Protein 6S14 (pdb70)

Sequence (339 aa):
VYNDGYDDDNYDYIVKNGEKWMDRYEIDSLIGKGSFGQVVKAYDRVEQEWVAIKIIKNKKAFLNQAQIEVRLLELMNKHDTEMMKYYIVHLKRHFMFRNHLCLVFEMLSYNLYDLLRRNTNFRGVSLNLTRKFAQQMCTALLFLATPELLSIIHCDLKPENILLCNPKRSAIKIVDFGSSCQLGQRIYQIQSSRFYRSPEVLLGMPYDLAIDMWSLGCILVEMHTGEPLFSGANEVDQMNKIVEVLGIPPAHILDQAPKARKFFEKLPDGTWNLKKYKPPGTRKLHNILGVETGGPGGRRAGESGHTVADYLKFKDLILRMLDYDPKTRIQPYYALQHSFFKK

B-factor: mean 18.44, std 10.83, range [6.76, 97.37]

Nearest PDB structures (foldseek):
  6s1j-assembly1_A  TM=1.001E+00  e=7.845E-65  Homo sapiens
  6s1i-assembly3_C  TM=9.822E-01  e=7.484E-64  Homo sapiens
  6s1i-assembly4_D  TM=9.784E-01  e=1.471E-61  Homo sapiens
  8c3q-assembly2_B  TM=9.664E-01  e=1.483E-60  Homo sapiens
  7z5n-assembly8_H  TM=9.676E-01  e=1.779E-51  Homo sapiens

InterPro domains:
  IPR000719 Protein kinase domain [PF00069] (159-479)
  IPR000719 Protein kinase domain [PS50011] (159-479)
  IPR000719 Protein kinase domain [SM00220] (159-479)
  IPR008271 Serine/threonine-protein kinase, active site [PS00108] (283-295)
  IPR011009 Protein kinase-like domain superfamily [SSF56112] (147-489)
  IPR017441 Protein kinase, ATP binding site [PS00107] (165-188)
  IPR044131 Dual specificity tyrosine-phosphorylation-regulated kinase 1A/1B, catalytic domain [cd14226] (148-484)
  IPR050494 Serine/threonine and dual-specificity kinase [PTHR24058] (61-480)

Solvent-accessible surface area: 16564 Å² total

GO terms:
  GO:0042802 identical protein binding (F, IPI)
  GO:2000781 positive regulation of double-strand break repair (P, IDA)
  GO:0106310 protein serine kinase activity (F, IDA)
  GO:0005856 cytoskeleton (C, IDA)
  GO:0033120 positive regulation of RNA splicing (P, IDA)
  GO:1902996 regulation of neurofibrillary tangle assembly (P, IDA)
  GO:0004674 protein serine/threonine kinase activity (F, IGI)
  GO:0005737 cytoplasm (C, TAS)
  GO:0016607 nuclear speck (C, TAS)
  GO:1902003 regulation of amyloid-beta formation (P, IMP)
  GO:0048156 tau protein binding (F, IPI)
  GO:0004715 non-membrane spanning protein tyrosine kinase activity (F, IDA)
  GO:0018108 peptidyl-tyrosine phosphorylation (P, IDA)
  GO:0005634 nucleus (C, IDA)
  GO:0008353 RNA polymerase II CTD heptapeptide repeat kinase activity (F, IDA)
  GO:0004713 protein tyrosine kinase activity (F, EXP)
  GO:0005634 nucleus (C, EXP)
  GO:0106310 protein serine kinase activity (F, EXP)
  GO:0004672 protein kinase activity (F, TAS)
  GO:0004674 protein serine/threonine kinase activity (F, TAS)

Radius of gyration: 21.75 Å; Cα contacts (8 Å, |Δi|>4): 610; chains: 1; bounding box: 54×43×72 Å

Foldseek 3Di:
DPLVPQDDPLQEGDDDAQDDDPVFKGWHAWDDADNQYTWTWIAGRVVGDIKIKGWGGLDVVSVVLVVVVVVLLVQLCVVCVVPPQFAWHFPDWDADSRTTITITHDFAAFLLVVLVVVVLAADALVLLQLVLLSVLSNLVSCCDVSRQKAQQEDARRQWTHRDPPDSRIHGDDSSPMDHVVRDDDLGYDLLLAAPCSLLSHDDGNLSVLSSSLQRSLCNGRSDGQQDAPDSQSSVQSLQQAANDADLVVLVPGNRSVVFWDADPVSDIDGDDHHHGNNPYPCVCQCLPQCGHVVPNVPPPPRHSVLVVQSSVLSVLSRRNDSVRRDHSVVSNVGPNHDD

Organism: Homo sapiens (NCBI:txid9606)

CATH classification: 1.10.510.10

Secondary structure (DSSP, 8-state):
-BGGGTB-TTS-B---TT-EETTTEEEEEEEEEETTEEEEEEEETTTTEEEEEEEE-SSHHHHHHHHHHHHHHHHHHHT-TT--S-B--EEEEEEETTEEEEEE-----BHHHHHHHTTTS---HHHHHHHHHHHHHHHHHHTSTTT-EE-----GGGEEESSTTS--EEE---TT-EETTS-------GGG--HHHHTT----THHHHHHHHHHHHHHHHSS-SS--SSHHHHHHHHHHHH-SPPHHHHTT-TTHHHHEEE-TTS-EEE---PPTT-S-HHHHTTTTTTSGGGTTTT-TT--HHHHHHHHHHHHHHT-S-TTTSPPHHHHHHSTTS--

Structure (mmCIF, N/CA/C/O backbone):
data_6S14
#
_entry.id   6S14
#
_cell.length_a   101.470
_cell.length_b   70.300
_cell.length_c   68.530
_cell.angle_alpha   90.000
_cell.angle_beta   118.040
_cell.angle_gamma   90.000
#
_symmetry.space_group_name_H-M   'C 1 2 1'
#
loop_
_entity.id
_entity.type
_entity.pdbx_description
1 polymer 'Dual specificity tyrosine-phosphorylation-regulated kinase 1A'
2 non-polymer 'SULFATE ION'
3 non-polymer ~{N}-cyclopropyl-~{N}-methyl-4-pyrazolo[1,5-b]pyridazin-3-yl-pyrimidin-2-amine
4 water water
#
loop_
_atom_site.group_PDB
_atom_site.id
_atom_site.type_symbol
_atom_site.label_atom_id
_atom_site.label_alt_id
_atom_site.label_comp_id
_atom_site.label_asym_id
_atom_site.label_entity_id
_atom_site.label_seq_id
_atom_site.pdbx_PDB_ins_code
_atom_site.Cartn_x
_atom_site.Cartn_y
_atom_site.Cartn_z
_atom_site.occupancy
_atom_site.B_iso_or_equiv
_atom_site.auth_seq_id
_atom_site.auth_comp_id
_atom_site.auth_asym_id
_atom_site.auth_atom_id
_atom_site.pdbx_PDB_model_num
ATOM 1 N N . VAL A 1 11 ? 40.066 -73.173 41.489 1.00 36.42 135 VAL A N 1
ATOM 2 C CA . VAL A 1 11 ? 39.594 -72.178 42.466 1.00 46.56 135 VAL A CA 1
ATOM 3 C C . VAL A 1 11 ? 39.651 -70.743 41.932 1.00 28.52 135 VAL A C 1
ATOM 4 O O . VAL A 1 11 ? 40.696 -70.299 41.447 1.00 26.97 135 VAL A O 1
ATOM 7 N N . TYR A 1 12 ? 38.538 -70.005 42.048 1.00 20.80 136 TYR A N 1
ATOM 8 C CA . TYR A 1 12 ? 38.436 -68.619 41.604 1.00 17.37 136 TYR A CA 1
ATOM 9 C C . TYR A 1 12 ? 38.048 -67.758 42.797 1.00 16.51 136 TYR A C 1
ATOM 10 O O . TYR A 1 12 ? 37.054 -68.042 43.477 1.00 16.65 136 TYR A O 1
ATOM 28 N N . ASN A 1 13 ? 38.806 -66.685 43.038 1.00 16.71 137 ASN A N 1
ATOM 29 C CA . ASN A 1 13 ? 38.500 -65.739 44.127 1.00 17.73 137 ASN A CA 1
ATOM 30 C C . ASN A 1 13 ? 38.279 -66.470 45.448 1.00 15.73 137 ASN A C 1
ATOM 31 O O . ASN A 1 13 ? 37.292 -66.246 46.155 1.00 15.30 137 ASN A O 1
ATOM 42 N N . ASP A 1 14 ? 39.224 -67.356 45.796 1.00 17.83 138 ASP A N 1
ATOM 43 C CA . ASP A 1 14 ? 39.189 -68.071 47.077 1.00 19.25 138 ASP A CA 1
ATOM 44 C C . ASP A 1 14 ? 37.949 -68.953 47.225 1.00 21.31 138 ASP A C 1
ATOM 45 O O . ASP A 1 14 ? 37.534 -69.267 48.347 1.00 24.69 138 ASP A O 1
ATOM 54 N N . GLY A 1 15 ? 37.379 -69.405 46.106 1.00 18.84 139 GLY A N 1
ATOM 55 C CA . GLY A 1 15 ? 36.188 -70.220 46.111 1.00 21.28 139 GLY A CA 1
ATOM 56 C C . GLY A 1 15 ? 34.879 -69.453 45.980 1.00 16.51 139 GLY A C 1
ATOM 57 O O . GLY A 1 15 ? 33.825 -70.094 45.871 1.00 19.41 139 GLY A O 1
ATOM 61 N N . TYR A 1 16 ? 34.900 -68.103 45.991 1.00 14.56 140 TYR A N 1
ATOM 62 C CA . TYR A 1 16 ? 33.680 -67.308 45.915 1.00 13.90 140 TYR A CA 1
ATOM 63 C C . TYR A 1 16 ? 33.158 -67.107 44.497 1.00 12.83 140 TYR A C 1
ATOM 64 O O . TYR A 1 16 ? 31.980 -66.743 44.356 1.00 14.03 140 TYR A O 1
ATOM 82 N N . ASP A 1 17 ? 33.981 -67.281 43.467 1.00 12.90 141 ASP A N 1
ATOM 83 C CA . ASP A 1 17 ? 33.608 -66.985 42.080 1.00 13.68 141 ASP A CA 1
ATOM 84 C C . ASP A 1 17 ? 33.578 -68.258 41.230 1.00 14.07 141 ASP A C 1
ATOM 85 O O . ASP A 1 17 ? 34.224 -69.264 41.543 1.00 15.35 141 ASP A O 1
ATOM 94 N N . ASP A 1 18 ? 32.826 -68.204 40.123 1.00 14.94 142 ASP A N 1
ATOM 95 C CA . ASP A 1 18 ? 32.872 -69.222 39.079 1.00 15.73 142 ASP A CA 1
ATOM 96 C C . ASP A 1 18 ? 33.840 -68.809 37.954 1.00 16.41 142 ASP A C 1
ATOM 97 O O . ASP A 1 18 ? 34.498 -67.767 38.015 1.00 19.71 142 ASP A O 1
ATOM 106 N N . ASP A 1 19 ? 33.930 -69.644 36.901 1.00 17.28 143 ASP A N 1
ATOM 107 C CA . ASP A 1 19 ? 34.854 -69.383 35.796 1.00 18.08 143 ASP A CA 1
ATOM 108 C C . ASP A 1 19 ? 34.374 -68.294 34.837 1.00 17.68 143 ASP A C 1
ATOM 109 O O . ASP A 1 19 ? 35.089 -68.005 33.871 1.00 19.87 143 ASP A O 1
ATOM 118 N N . ASN A 1 20 ? 33.203 -67.693 35.085 1.00 15.50 144 ASN A N 1
ATOM 119 C CA . ASN A 1 20 ? 32.648 -66.594 34.293 1.00 14.68 144 ASN A CA 1
ATOM 120 C C . ASN A 1 20 ? 32.834 -65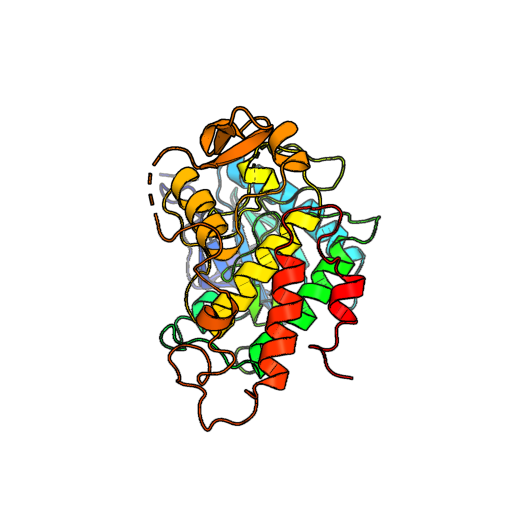.224 34.969 1.00 12.24 144 ASN A C 1
ATOM 121 O O . ASN A 1 20 ? 32.247 -64.243 34.515 1.00 13.59 144 ASN A O 1
ATOM 132 N N . TYR A 1 21 ? 33.621 -65.165 36.058 1.00 12.68 145 TYR A N 1
ATOM 133 C CA . TYR A 1 21 ? 33.871 -63.941 36.862 1.00 12.86 145 TYR A CA 1
ATOM 134 C C . TYR A 1 21 ? 32.688 -63.571 37.764 1.00 10.57 145 TYR A C 1
ATOM 135 O O . TYR A 1 21 ? 32.718 -62.500 38.394 1.00 11.06 145 TYR A O 1
ATOM 153 N N . ASP A 1 22 ? 31.643 -64.406 37.851 1.00 11.92 146 ASP A N 1
ATOM 154 C CA . ASP A 1 22 ? 30.458 -64.134 38.668 1.00 11.28 146 ASP A CA 1
ATOM 155 C C . ASP A 1 22 ? 30.614 -64.647 40.106 1.00 10.62 146 ASP A C 1
ATOM 156 O O . ASP A 1 22 ? 31.257 -65.673 40.353 1.00 12.79 146 ASP A O 1
ATOM 165 N N . TYR A 1 23 ? 29.993 -63.939 41.053 1.00 10.31 147 TYR A N 1
ATOM 166 C CA . TYR A 1 23 ? 29.888 -64.417 42.443 1.00 11.16 147 TYR A CA 1
ATOM 167 C C . TYR A 1 23 ? 28.936 -65.618 42.507 1.00 10.95 147 TYR A C 1
ATOM 168 O O . TYR A 1 23 ? 27.836 -65.549 41.959 1.00 13.19 147 TYR A O 1
ATOM 186 N N . ILE A 1 24 ? 29.315 -66.714 43.164 1.00 12.09 148 ILE A N 1
ATOM 187 C CA . ILE A 1 24 ? 28.416 -67.869 43.288 1.00 12.30 148 ILE A CA 1
ATOM 188 C C . ILE A 1 24 ? 27.362 -67.568 44.361 1.00 11.62 148 ILE A C 1
ATOM 189 O O . ILE A 1 24 ? 27.658 -67.527 45.559 1.00 13.42 148 ILE A O 1
ATOM 205 N N . VAL A 1 25 ? 26.104 -67.371 43.927 1.00 11.94 149 VAL A N 1
ATOM 206 C CA . VAL A 1 25 ? 25.031 -67.029 44.865 1.00 11.70 149 VAL A CA 1
ATOM 207 C C . VAL A 1 25 ? 24.783 -68.164 45.843 1.00 11.16 149 VAL A C 1
ATOM 208 O O . VAL A 1 25 ? 24.679 -69.330 45.455 1.00 12.92 149 VAL A O 1
ATOM 221 N N . LYS A 1 26 ? 24.611 -67.805 47.110 1.00 11.80 150 LYS A N 1
ATOM 222 C CA . LYS A 1 26 ? 24.234 -68.733 48.175 1.00 11.76 150 LYS A CA 1
ATOM 223 C C . LYS A 1 26 ? 22.952 -68.225 48.831 1.00 11.55 150 LYS A C 1
ATOM 224 O O . LYS A 1 26 ? 22.909 -67.100 49.365 1.00 12.20 150 LYS A O 1
ATOM 232 N N . ASN A 1 27 ? 21.889 -69.032 48.761 1.00 12.15 151 ASN A N 1
ATOM 233 C CA . ASN A 1 27 ? 20.613 -68.638 49.349 1.00 12.75 151 ASN A CA 1
ATOM 234 C C . ASN A 1 27 ? 20.749 -68.502 50.858 1.00 12.79 151 ASN A C 1
ATOM 235 O O . ASN A 1 27 ? 21.275 -69.392 51.534 1.00 14.60 151 ASN A O 1
ATOM 246 N N . GLY A 1 28 ? 20.256 -67.385 51.400 1.00 13.49 152 GLY A N 1
ATOM 247 C CA . GLY A 1 28 ? 20.266 -67.105 52.816 1.00 14.13 152 GLY A CA 1
ATOM 248 C C . GLY A 1 28 ? 21.558 -66.543 53.390 1.00 13.27 152 GLY A C 1
ATOM 249 O O . GLY A 1 28 ? 21.633 -66.333 54.603 1.00 15.48 152 GLY A O 1
ATOM 253 N N . GLU A 1 29 ? 22.563 -66.267 52.564 1.00 12.51 153 GLU A N 1
ATOM 254 C CA . GLU A 1 29 ? 23.823 -65.726 53.057 1.00 12.67 153 GLU A CA 1
ATOM 255 C C . GLU A 1 29 ? 23.647 -64.314 53.635 1.00 11.25 153 GLU A C 1
ATOM 256 O O . GLU A 1 29 ? 22.910 -63.478 53.087 1.00 12.08 153 GLU A O 1
ATOM 268 N N . LYS A 1 30 ? 24.378 -64.021 54.720 1.00 11.87 154 LYS A N 1
ATOM 269 C CA . LYS A 1 30 ? 24.374 -62.696 55.331 1.00 12.29 154 LYS A CA 1
ATOM 270 C C . LYS A 1 30 ? 25.630 -61.922 54.939 1.00 12.53 154 LYS A C 1
ATOM 271 O O . LYS A 1 30 ? 26.747 -62.464 55.044 1.00 14.96 154 LYS A O 1
ATOM 281 N N . TRP A 1 31 ? 25.464 -60.661 54.551 1.00 12.06 155 TRP A N 1
ATOM 282 C CA . TRP A 1 31 ? 26.567 -59.777 54.182 1.00 13.30 155 TRP A CA 1
ATOM 283 C C . TRP A 1 31 ? 26.610 -58.563 55.108 1.00 12.18 155 TRP A C 1
ATOM 284 O O . TRP A 1 31 ? 25.595 -57.856 55.254 1.00 13.67 155 TRP A O 1
ATOM 305 N N . MET A 1 32 ? 27.800 -58.260 55.653 1.00 13.68 156 MET A N 1
ATOM 306 C CA . MET A 1 32 ? 28.077 -56.942 56.247 1.00 14.17 156 MET A CA 1
ATOM 307 C C . MET A 1 32 ? 27.150 -56.617 57.411 1.00 13.76 156 MET A C 1
ATOM 308 O O . MET A 1 32 ? 26.850 -55.432 57.671 1.00 15.86 156 MET A O 1
ATOM 322 N N . ASP A 1 33 ? 26.677 -57.630 58.125 1.00 13.74 157 ASP A N 1
ATOM 323 C CA . ASP A 1 33 ? 25.757 -57.434 59.226 1.00 14.91 157 ASP A CA 1
ATOM 324 C C . ASP A 1 33 ? 24.537 -56.605 58.812 1.00 13.09 157 ASP A C 1
ATOM 325 O O . ASP A 1 33 ? 23.998 -55.832 59.611 1.00 14.24 157 ASP A O 1
ATOM 334 N N . ARG A 1 34 ? 24.066 -56.790 57.559 1.00 13.49 158 ARG A N 1
ATOM 335 C CA . ARG A 1 34 ? 23.028 -55.924 56.991 1.00 12.51 158 ARG A CA 1
ATOM 336 C C . ARG A 1 34 ? 22.083 -56.616 55.994 1.00 12.04 158 ARG A C 1
ATOM 337 O O . ARG A 1 34 ? 20.862 -56.474 56.115 1.00 13.42 158 ARG A O 1
ATOM 358 N N . TYR A 1 35 ? 22.612 -57.289 54.980 1.00 10.99 159 TYR A N 1
ATOM 359 C CA . TYR A 1 35 ? 21.781 -57.829 53.905 1.00 10.48 159 TYR A CA 1
ATOM 360 C C . TYR A 1 35 ? 21.679 -59.350 54.032 1.00 11.88 159 TYR A C 1
ATOM 361 O O . TYR A 1 35 ? 22.697 -60.034 54.236 1.00 14.89 159 TYR A O 1
ATOM 379 N N . GLU A 1 36 ? 20.462 -59.898 53.883 1.00 10.30 160 GLU A N 1
ATOM 380 C CA . GLU A 1 36 ? 20.238 -61.346 53.766 1.00 11.21 160 GLU A CA 1
ATOM 381 C C . GLU A 1 36 ? 19.868 -61.634 52.313 1.00 10.05 160 GLU A C 1
ATOM 382 O O . GLU A 1 36 ? 18.819 -61.176 51.811 1.00 10.54 160 GLU A O 1
ATOM 394 N N . ILE A 1 37 ? 20.736 -62.348 51.597 1.00 10.16 161 ILE A N 1
ATOM 395 C CA . ILE A 1 37 ? 20.503 -62.666 50.185 1.00 9.81 161 ILE A CA 1
ATOM 396 C C . ILE A 1 37 ? 19.402 -63.724 50.084 1.00 9.96 161 ILE A C 1
ATOM 397 O O . ILE A 1 37 ? 19.489 -64.775 50.727 1.00 11.53 161 ILE A O 1
ATOM 413 N N . ASP A 1 38 ? 18.374 -63.460 49.264 1.00 9.58 162 ASP A N 1
ATOM 414 C CA . ASP A 1 38 ? 17.272 -64.389 49.075 1.00 10.10 162 ASP A CA 1
ATOM 415 C C . ASP A 1 38 ? 17.468 -65.282 47.854 1.00 9.97 162 ASP A C 1
ATOM 416 O O . ASP A 1 38 ? 17.600 -66.507 48.005 1.00 12.13 162 ASP A O 1
ATOM 425 N N . SER A 1 39 ? 17.522 -64.691 46.665 1.00 10.11 163 SER A N 1
ATOM 426 C CA . SER A 1 39 ? 17.518 -65.462 45.414 1.00 9.69 163 SER A CA 1
ATOM 427 C C . SER A 1 39 ? 17.977 -64.598 44.245 1.00 9.00 163 SER A C 1
ATOM 428 O O . SER A 1 39 ? 17.896 -63.356 44.297 1.00 10.67 163 SER A O 1
ATOM 436 N N . LEU A 1 40 ? 18.447 -65.242 43.172 1.00 9.50 164 LEU A N 1
ATOM 437 C CA . LEU A 1 40 ? 18.744 -64.576 41.899 1.00 9.24 164 LEU A CA 1
ATOM 438 C C . LEU A 1 40 ? 17.433 -64.224 41.176 1.00 8.68 164 LEU A C 1
ATOM 439 O O . LEU A 1 40 ? 16.546 -65.076 41.089 1.00 10.21 164 LEU A O 1
ATOM 455 N N . ILE A 1 41 ? 17.308 -62.973 40.696 1.00 9.07 165 ILE A N 1
ATOM 456 C CA . ILE A 1 41 ? 16.123 -62.497 39.982 1.00 9.28 165 ILE A CA 1
ATOM 457 C C . ILE A 1 41 ? 16.413 -61.989 38.563 1.00 9.21 165 ILE A C 1
ATOM 458 O O . ILE A 1 41 ? 15.458 -61.723 37.819 1.00 9.81 165 ILE A O 1
ATOM 474 N N . GLY A 1 42 ? 17.680 -61.898 38.140 1.00 9.75 166 GLY A N 1
ATOM 475 C CA . GLY A 1 42 ? 18.027 -61.507 36.775 1.00 10.73 166 GLY A CA 1
ATOM 476 C C . GLY A 1 42 ? 19.526 -61.623 36.587 1.00 9.62 166 GLY A C 1
ATOM 477 O O . GLY A 1 42 ? 20.292 -61.729 37.553 1.00 9.61 166 GLY A O 1
ATOM 481 N N . LYS A 1 43 ? 19.959 -61.570 35.334 1.00 10.98 167 LYS A N 1
ATOM 482 C CA . LYS A 1 43 ? 21.384 -61.661 35.035 1.00 11.37 167 LYS A CA 1
ATOM 483 C C . LYS A 1 43 ? 21.633 -61.099 33.643 1.00 10.68 167 LYS A C 1
ATOM 484 O O . LYS A 1 43 ? 20.705 -60.911 32.852 1.00 12.32 167 LYS A O 1
ATOM 503 N N . GLY A 1 44 ? 22.903 -60.846 33.347 1.00 10.30 168 GLY A N 1
ATOM 504 C CA . GLY A 1 44 ? 23.304 -60.318 32.054 1.00 11.90 168 GLY A CA 1
ATOM 505 C C . GLY A 1 44 ? 24.818 -60.256 31.931 1.00 10.62 168 GLY A C 1
ATOM 506 O O . GLY A 1 44 ? 25.559 -60.825 32.735 1.00 11.06 168 GLY A O 1
ATOM 510 N N . SER A 1 45 ? 25.274 -59.543 30.891 1.00 11.83 169 SER A N 1
ATOM 511 C CA . SER A 1 45 ? 26.712 -59.438 30.593 1.00 13.03 169 SER A CA 1
ATOM 512 C C . SER A 1 45 ? 27.511 -58.876 31.770 1.00 11.63 169 SER A C 1
ATOM 513 O O . SER A 1 45 ? 28.696 -59.239 31.979 1.00 12.28 169 SER A O 1
ATOM 521 N N . PHE A 1 46 ? 26.907 -57.977 32.513 1.00 10.50 170 PHE A N 1
ATOM 522 C CA . PHE A 1 46 ? 27.557 -57.259 33.611 1.00 10.64 170 PHE A CA 1
ATOM 523 C C . PHE A 1 46 ? 27.812 -58.133 34.847 1.00 8.69 170 PHE A C 1
ATOM 524 O O . PHE A 1 46 ? 28.600 -57.725 35.701 1.00 9.46 170 PHE A O 1
ATOM 541 N N . GLY A 1 47 ? 27.065 -59.240 35.006 1.00 8.94 171 GLY A N 1
ATOM 542 C CA . GLY A 1 47 ? 26.980 -59.944 36.285 1.00 9.07 171 GLY A CA 1
ATOM 543 C C . GLY A 1 47 ? 25.576 -60.452 36.598 1.00 8.54 171 GLY A C 1
ATOM 544 O O . GLY A 1 47 ? 24.911 -61.054 35.735 1.00 9.62 171 GLY A O 1
ATOM 548 N N . GLN A 1 48 ? 25.109 -60.238 37.827 1.00 8.39 172 GLN A N 1
ATOM 549 C CA . GLN A 1 48 ? 23.881 -60.837 38.362 1.00 8.32 172 GLN A CA 1
ATOM 550 C C . GLN A 1 48 ? 23.093 -59.787 39.146 1.00 7.93 172 GLN A C 1
ATOM 551 O O . GLN A 1 48 ? 23.679 -58.806 39.621 1.00 8.90 172 GLN A O 1
ATOM 565 N N . VAL A 1 49 ? 21.776 -59.991 39.311 1.00 7.91 173 VAL A N 1
ATOM 566 C CA . VAL A 1 49 ? 20.954 -59.185 40.216 1.00 8.05 173 VAL A CA 1
ATOM 567 C C . VAL A 1 49 ? 20.230 -60.125 41.186 1.00 7.98 173 VAL A C 1
ATOM 568 O O . VAL A 1 49 ? 19.517 -61.035 40.749 1.00 8.88 173 VAL A O 1
ATOM 581 N N . VAL A 1 50 ? 20.422 -59.916 42.504 1.00 8.20 174 VAL A N 1
ATOM 582 C CA . VAL A 1 50 ? 19.750 -60.698 43.547 1.00 8.21 174 VAL A CA 1
ATOM 583 C C . VAL A 1 50 ? 18.706 -59.861 44.285 1.00 8.11 174 VAL A C 1
ATOM 584 O O . VAL A 1 50 ? 18.873 -58.632 44.472 1.00 9.95 174 VAL A O 1
ATOM 597 N N . LYS A 1 51 ? 17.632 -60.526 44.730 1.00 8.88 175 LYS A N 1
ATOM 598 C CA . LYS A 1 51 ? 16.713 -59.994 45.739 1.00 8.58 175 LYS A CA 1
ATOM 599 C C . LYS A 1 51 ? 17.342 -60.222 47.105 1.00 8.92 175 LYS A C 1
ATOM 600 O O . LYS A 1 51 ? 17.771 -61.349 47.414 1.00 9.76 175 LYS A O 1
ATOM 619 N N . ALA A 1 52 ? 17.413 -59.178 47.936 1.00 9.31 176 ALA A N 1
ATOM 620 C CA . ALA A 1 52 ? 18.010 -59.244 49.265 1.00 9.32 176 ALA A CA 1
ATOM 621 C C . ALA A 1 52 ? 17.172 -58.419 50.235 1.00 9.12 176 ALA A C 1
ATOM 622 O O . ALA A 1 52 ? 16.573 -57.402 49.844 1.00 10.65 176 ALA A O 1
ATOM 629 N N . TYR A 1 53 ? 17.140 -58.818 51.498 1.00 9.26 177 TYR A N 1
ATOM 630 C CA . TYR A 1 53 ? 16.484 -58.009 52.529 1.00 10.73 177 TYR A CA 1
ATOM 631 C C . TYR A 1 53 ? 17.514 -57.092 53.200 1.00 9.74 177 TYR A C 1
ATOM 632 O O . TYR A 1 53 ? 18.524 -57.569 53.742 1.00 11.28 177 TYR A O 1
ATOM 650 N N . ASP A 1 54 ? 17.268 -55.776 53.153 1.00 10.44 178 ASP A N 1
ATOM 651 C CA . ASP A 1 54 ? 18.080 -54.788 53.866 1.00 9.96 178 ASP A CA 1
ATOM 652 C C . ASP A 1 54 ? 17.509 -54.671 55.273 1.00 11.06 178 ASP A C 1
ATOM 653 O O . ASP A 1 54 ? 16.461 -54.036 55.484 1.00 11.99 178 ASP A O 1
ATOM 662 N N . ARG A 1 55 ? 18.222 -55.248 56.250 1.00 10.90 179 ARG A N 1
ATOM 663 C CA . ARG A 1 55 ? 17.745 -55.295 57.635 1.00 12.33 179 ARG A CA 1
ATOM 664 C C . ARG A 1 55 ? 17.802 -53.930 58.341 1.00 12.69 179 ARG A C 1
ATOM 665 O O . ARG A 1 55 ? 17.078 -53.719 59.319 1.00 13.89 179 ARG A O 1
ATOM 686 N N . VAL A 1 56 ? 18.651 -53.015 57.858 1.00 12.29 180 VAL A N 1
ATOM 687 C CA . VAL A 1 56 ? 18.771 -51.682 58.446 1.00 12.93 180 VAL A CA 1
ATOM 688 C C . VAL A 1 56 ? 17.576 -50.813 58.043 1.00 12.67 180 VAL A C 1
ATOM 689 O O . VAL A 1 56 ? 16.943 -50.166 58.889 1.00 14.61 180 VAL A O 1
ATOM 702 N N . GLU A 1 57 ? 17.229 -50.798 56.753 1.00 13.88 181 GLU A N 1
ATOM 703 C CA . GLU A 1 57 ? 16.100 -50.001 56.261 1.00 13.38 181 GLU A CA 1
ATOM 704 C C . GLU A 1 57 ? 14.783 -50.773 56.264 1.00 14.24 181 GLU A C 1
ATOM 705 O O . GLU A 1 57 ? 13.734 -50.186 55.958 1.00 15.82 181 GLU A O 1
ATOM 717 N N . GLN A 1 58 ? 14.804 -52.061 56.620 1.00 13.68 182 GLN A N 1
ATOM 718 C CA . GLN A 1 58 ? 13.603 -52.891 56.709 1.00 14.06 182 GLN A CA 1
ATOM 719 C C . GLN A 1 58 ? 12.816 -52.900 55.387 1.00 13.91 182 GLN A C 1
ATOM 720 O O . GLN A 1 58 ? 11.615 -52.587 55.336 1.00 15.51 182 GLN A O 1
ATOM 734 N N . GLU A 1 59 ? 13.507 -53.288 54.309 1.00 12.77 183 GLU A N 1
ATOM 735 C CA . GLU A 1 59 ? 12.866 -53.350 52.991 1.00 13.48 183 GLU A CA 1
ATOM 736 C C . GLU A 1 59 ? 13.635 -54.290 52.056 1.00 11.77 183 GLU A C 1
ATOM 737 O O . GLU A 1 59 ? 14.844 -54.499 52.215 1.00 11.93 183 GLU A O 1
ATOM 749 N N . TRP A 1 60 ? 12.914 -54.859 51.082 1.00 12.21 184 TRP A N 1
ATOM 750 C CA . TRP A 1 60 ? 13.550 -55.592 49.991 1.00 11.25 184 TRP A CA 1
ATOM 751 C C . TRP A 1 60 ? 14.281 -54.635 49.049 1.00 10.97 184 TRP A C 1
ATOM 752 O O . TRP A 1 60 ? 13.772 -53.542 48.762 1.00 12.36 184 TRP A O 1
ATOM 773 N N . VAL A 1 61 ? 15.448 -55.062 48.548 1.00 9.96 185 VAL A N 1
ATOM 774 C CA . VAL A 1 61 ? 16.253 -54.339 47.570 1.00 9.47 185 VAL A CA 1
ATOM 775 C C . VAL A 1 61 ? 16.726 -55.299 46.475 1.00 8.64 185 VAL A C 1
ATOM 776 O O . VAL A 1 61 ? 16.744 -56.533 46.673 1.00 10.55 185 VAL A O 1
ATOM 789 N N . ALA A 1 62 ? 17.146 -54.750 45.343 1.00 8.63 186 ALA A N 1
ATOM 790 C CA . ALA A 1 62 ? 17.816 -55.492 44.272 1.00 8.67 186 ALA A CA 1
ATOM 791 C C . ALA A 1 62 ? 19.297 -55.118 44.300 1.00 8.67 186 ALA A C 1
ATOM 792 O O . ALA A 1 62 ? 19.637 -53.920 44.180 1.00 12.01 186 ALA A O 1
ATOM 799 N N . ILE A 1 63 ? 20.184 -56.093 44.429 1.00 7.97 187 ILE A N 1
ATOM 800 C CA . ILE A 1 63 ? 21.631 -55.835 44.425 1.00 7.87 187 ILE A CA 1
ATOM 801 C C . ILE A 1 63 ? 22.220 -56.351 43.106 1.00 7.91 187 ILE A C 1
ATOM 802 O O . ILE A 1 63 ? 22.170 -57.567 42.820 1.00 8.08 187 ILE A O 1
ATOM 818 N N . LYS A 1 64 ? 22.760 -55.421 42.300 1.00 8.12 188 LYS A N 1
ATOM 819 C CA . LYS A 1 64 ? 23.464 -55.714 41.051 1.00 8.40 188 LYS A CA 1
ATOM 820 C C . LYS A 1 64 ? 24.937 -56.002 41.389 1.00 7.73 188 LYS A C 1
ATOM 821 O O . LYS A 1 64 ? 25.684 -55.084 41.791 1.00 8.80 188 LYS A O 1
ATOM 840 N N . ILE A 1 65 ? 25.329 -57.285 41.285 1.00 7.64 189 ILE A N 1
ATOM 841 C CA . ILE A 1 65 ? 26.676 -57.801 41.635 1.00 8.23 189 ILE A CA 1
ATOM 842 C C . ILE A 1 65 ? 27.499 -57.838 40.348 1.00 7.95 189 ILE A C 1
ATOM 843 O O . ILE A 1 65 ? 27.314 -58.723 39.479 1.00 8.66 189 ILE A O 1
ATOM 859 N N . ILE A 1 66 ? 28.405 -56.861 40.181 1.00 7.88 190 ILE A N 1
ATOM 860 C CA . ILE A 1 66 ? 29.213 -56.753 38.962 1.00 7.81 190 ILE A CA 1
ATOM 861 C C . ILE A 1 66 ? 30.265 -57.858 38.971 1.00 8.41 190 ILE A C 1
ATOM 862 O O . ILE A 1 66 ? 30.847 -58.187 40.020 1.00 9.49 190 ILE A O 1
ATOM 878 N N . LYS A 1 67 ? 30.581 -58.398 37.787 1.00 8.36 191 LYS A N 1
ATOM 879 C CA . LYS A 1 67 ? 31.691 -59.329 37.632 1.00 9.20 191 LYS A CA 1
ATOM 880 C C . LYS A 1 67 ? 33.004 -58.805 38.213 1.00 9.60 191 LYS A C 1
ATOM 881 O O . LYS A 1 67 ? 33.331 -57.602 38.143 1.00 9.73 191 LYS A O 1
ATOM 900 N N . ASN A 1 68 ? 33.802 -59.740 38.753 1.00 9.98 192 ASN A N 1
ATOM 901 C CA . ASN A 1 68 ? 35.138 -59.464 39.301 1.00 9.99 192 ASN A CA 1
ATOM 902 C C . ASN A 1 68 ? 36.153 -59.528 38.161 1.00 10.26 192 ASN A C 1
ATOM 903 O O . ASN A 1 68 ? 36.837 -60.525 37.934 1.00 12.00 192 ASN A O 1
ATOM 914 N N . LYS A 1 69 ? 36.195 -58.452 37.370 1.00 10.65 193 LYS A N 1
ATOM 915 C CA . LYS A 1 69 ? 37.039 -58.350 36.187 1.00 11.41 193 LYS A CA 1
ATOM 916 C C . LYS A 1 69 ? 37.115 -56.860 35.825 1.00 10.39 193 LYS A C 1
ATOM 917 O O . LYS A 1 69 ? 36.070 -56.183 35.780 1.00 9.97 193 LYS A O 1
ATOM 936 N N . LYS A 1 70 ? 38.316 -56.337 35.579 1.00 10.60 194 LYS A N 1
ATOM 937 C CA . LYS A 1 70 ? 38.505 -54.876 35.527 1.00 12.27 194 LYS A CA 1
ATOM 938 C C . LYS A 1 70 ? 37.632 -54.164 34.487 1.00 10.95 194 LYS A C 1
ATOM 939 O O . LYS A 1 70 ? 37.084 -53.083 34.764 1.00 11.02 194 LYS A O 1
ATOM 958 N N . ALA A 1 71 ? 37.468 -54.725 33.276 1.00 10.98 195 ALA A N 1
ATOM 959 C CA . ALA A 1 71 ? 36.623 -54.045 32.279 1.00 10.70 195 ALA A CA 1
ATOM 960 C C . ALA A 1 71 ? 35.173 -53.887 32.753 1.00 10.61 195 ALA A C 1
ATOM 961 O O . ALA A 1 71 ? 34.506 -52.862 32.473 1.00 10.49 195 ALA A O 1
ATOM 968 N N . PHE A 1 72 ? 34.637 -54.903 33.427 1.00 9.52 196 PHE A N 1
ATOM 969 C CA . PHE A 1 72 ? 33.266 -54.831 33.953 1.0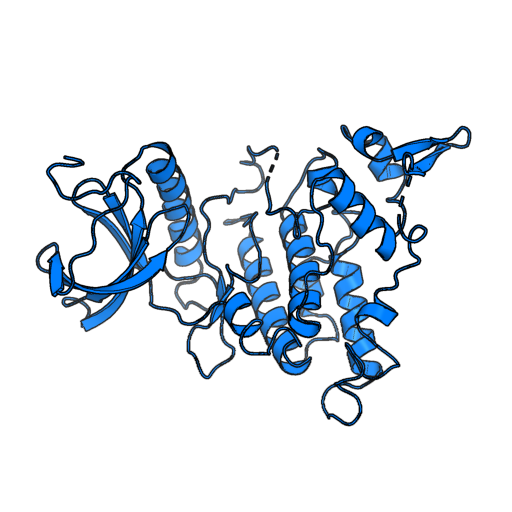0 9.00 196 PHE A CA 1
ATOM 970 C C . PHE A 1 72 ? 33.178 -53.885 35.167 1.00 8.13 196 PHE A C 1
ATOM 971 O O . PHE A 1 72 ? 32.215 -53.099 35.280 1.00 8.61 196 PHE A O 1
ATOM 988 N N . LEU A 1 73 ? 34.164 -53.940 36.059 1.00 8.80 197 LEU A N 1
ATOM 989 C CA . LEU A 1 73 ? 34.261 -52.994 37.181 1.00 8.88 197 LEU A CA 1
ATOM 990 C C . LEU A 1 73 ? 34.238 -51.548 36.672 1.00 8.42 197 LEU A C 1
ATOM 991 O O . LEU A 1 73 ? 33.442 -50.710 37.154 1.00 9.20 197 LEU A O 1
ATOM 1007 N N . ASN A 1 74 ? 35.070 -51.228 35.675 1.00 9.59 198 ASN A N 1
ATOM 1008 C CA . ASN A 1 74 ? 35.185 -49.826 35.247 1.00 9.54 198 ASN A CA 1
ATOM 1009 C C . ASN A 1 74 ? 33.924 -49.346 34.510 1.00 9.65 198 ASN A C 1
ATOM 1010 O O . ASN A 1 74 ? 33.494 -48.175 34.668 1.00 9.78 198 ASN A O 1
ATOM 1021 N N . GLN A 1 75 ? 33.285 -50.220 33.740 1.00 8.96 199 GLN A N 1
ATOM 1022 C CA . GLN A 1 75 ? 31.976 -49.906 33.157 1.00 9.97 199 GLN A CA 1
ATOM 1023 C C . GLN A 1 75 ? 30.971 -49.507 34.253 1.00 8.38 199 GLN A C 1
ATOM 1024 O O . GLN A 1 75 ? 30.202 -48.526 34.127 1.00 8.91 199 GLN A O 1
ATOM 1038 N N . ALA A 1 76 ? 30.917 -50.295 35.330 1.00 8.42 200 ALA A N 1
ATOM 1039 C CA . ALA A 1 76 ? 30.003 -50.017 36.427 1.00 7.90 200 ALA A CA 1
ATOM 1040 C C . ALA A 1 76 ? 30.381 -48.760 37.215 1.00 8.52 200 ALA A C 1
ATOM 1041 O O . ALA A 1 76 ? 29.489 -48.094 37.761 1.00 8.44 200 ALA A O 1
ATOM 1048 N N . GLN A 1 77 ? 31.669 -48.403 37.300 1.00 8.92 201 GLN A N 1
ATOM 1049 C CA . GLN A 1 77 ? 32.039 -47.140 37.955 1.00 9.27 201 GLN A CA 1
ATOM 1050 C C . GLN A 1 77 ? 31.511 -45.925 37.180 1.00 9.78 201 GLN A C 1
ATOM 1051 O O . GLN A 1 77 ? 31.049 -44.929 37.785 1.00 9.59 201 GLN A O 1
ATOM 1065 N N . ILE A 1 78 ? 31.559 -45.984 35.844 1.00 9.63 202 ILE A N 1
ATOM 1066 C CA . ILE A 1 78 ? 30.918 -44.953 35.026 1.00 10.34 202 ILE A CA 1
ATOM 1067 C C . ILE A 1 78 ? 29.425 -44.879 35.331 1.00 9.47 202 ILE A C 1
ATOM 1068 O O . ILE A 1 78 ? 28.851 -43.779 35.497 1.00 10.01 202 ILE A O 1
ATOM 1084 N N . GLU A 1 79 ? 28.771 -46.045 35.363 1.00 8.96 203 GLU A N 1
ATOM 1085 C CA . GLU A 1 79 ? 27.345 -46.125 35.663 1.00 9.29 203 GLU A CA 1
ATOM 1086 C C . GLU A 1 79 ? 26.999 -45.490 37.010 1.00 8.18 203 GLU A C 1
ATOM 1087 O O . GLU A 1 79 ? 26.031 -44.708 37.109 1.00 9.15 203 GLU A O 1
ATOM 1099 N N . VAL A 1 80 ? 27.792 -45.796 38.045 1.00 8.40 204 VAL A N 1
ATOM 1100 C CA . VAL A 1 80 ? 27.565 -45.225 39.382 1.00 8.45 204 VAL A CA 1
ATOM 1101 C C . VAL A 1 80 ? 27.587 -43.699 39.317 1.00 8.69 204 VAL A C 1
ATOM 1102 O O . VAL A 1 80 ? 26.721 -43.013 39.899 1.00 9.10 204 VAL A O 1
ATOM 1115 N N . ARG A 1 81 ? 28.604 -43.120 38.674 1.00 8.64 205 ARG A N 1
ATOM 1116 C CA . ARG A 1 81 ? 28.693 -41.668 38.622 1.00 9.40 205 ARG A CA 1
ATOM 1117 C C . ARG A 1 81 ? 27.470 -41.051 37.937 1.00 8.83 205 ARG A C 1
ATOM 1118 O O . ARG A 1 81 ? 26.943 -40.026 38.396 1.00 9.36 205 ARG A O 1
ATOM 1139 N N . LEU A 1 82 ? 27.024 -41.624 36.817 1.00 8.58 206 LEU A N 1
ATOM 1140 C CA . LEU A 1 82 ? 25.846 -41.100 36.110 1.00 8.75 206 LEU A CA 1
ATOM 1141 C C . LEU A 1 82 ? 24.571 -41.233 36.957 1.00 8.60 206 LEU A C 1
ATOM 1142 O O . LEU A 1 82 ? 23.744 -40.298 37.004 1.00 9.03 206 LEU A O 1
ATOM 1158 N N . LEU A 1 83 ? 24.364 -42.398 37.595 1.00 8.30 207 LEU A N 1
ATOM 1159 C CA . LEU A 1 83 ? 23.197 -42.585 38.466 1.00 8.88 207 LEU A CA 1
ATOM 1160 C C . LEU A 1 83 ? 23.192 -41.593 39.625 1.00 9.14 207 LEU A C 1
ATOM 1161 O O . LEU A 1 83 ? 22.133 -41.038 39.973 1.00 10.43 207 LEU A O 1
ATOM 1177 N N . GLU A 1 84 ? 24.345 -41.370 40.262 1.00 8.84 208 GLU A N 1
ATOM 1178 C CA . GLU A 1 84 ? 24.397 -40.409 41.347 1.00 10.01 208 GLU A CA 1
ATOM 1179 C C . GLU A 1 84 ? 24.013 -39.020 40.858 1.00 10.80 208 GLU A C 1
ATOM 1180 O O . GLU A 1 84 ? 23.268 -38.297 41.549 1.00 13.03 208 GLU A O 1
ATOM 1192 N N . LEU A 1 85 ? 24.537 -38.604 39.691 1.00 10.78 209 LEU A N 1
ATOM 1193 C CA . LEU A 1 85 ? 24.189 -37.304 39.118 1.00 10.56 209 LEU A CA 1
ATOM 1194 C C . LEU A 1 85 ? 22.672 -37.197 38.819 1.00 10.67 209 LEU A C 1
ATOM 1195 O O . LEU A 1 85 ? 22.021 -36.188 39.180 1.00 12.59 209 LEU A O 1
ATOM 1211 N N . MET A 1 86 ? 22.089 -38.211 38.166 1.00 11.06 210 MET A N 1
ATOM 1212 C CA . MET A 1 86 ? 20.650 -38.193 37.818 1.00 12.46 210 MET A CA 1
ATOM 1213 C C . MET A 1 86 ? 19.761 -38.192 39.066 1.00 10.93 210 MET A C 1
ATOM 1214 O O . MET A 1 86 ? 18.823 -37.379 39.187 1.00 13.23 210 MET A O 1
ATOM 1228 N N . ASN A 1 87 ? 20.045 -39.088 40.010 1.00 11.44 211 ASN A N 1
ATOM 1229 C CA . ASN A 1 87 ? 19.190 -39.212 41.189 1.00 12.07 211 ASN A CA 1
ATOM 1230 C C . ASN A 1 87 ? 19.235 -37.946 42.058 1.00 13.74 211 ASN A C 1
ATOM 1231 O O . ASN A 1 87 ? 18.213 -37.560 42.659 1.00 14.53 211 ASN A O 1
ATOM 1242 N N . LYS A 1 88 ? 20.376 -37.242 42.107 1.00 12.37 212 LYS A N 1
ATOM 1243 C CA . LYS A 1 88 ? 20.506 -36.010 42.876 1.00 14.78 212 LYS A CA 1
ATOM 1244 C C . LYS A 1 88 ? 19.573 -34.925 42.373 1.00 14.65 212 LYS A C 1
ATOM 1245 O O . LYS A 1 88 ? 19.194 -34.029 43.141 1.00 18.86 212 LYS A O 1
ATO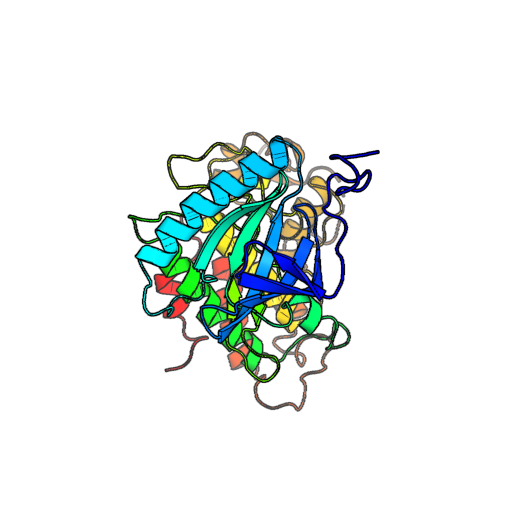M 1265 N N . HIS A 1 89 ? 19.241 -34.946 41.071 1.00 14.74 213 HIS A N 1
ATOM 1266 C CA . HIS A 1 89 ? 18.374 -33.963 40.439 1.00 15.55 213 HIS A CA 1
ATOM 1267 C C . HIS A 1 89 ? 16.922 -34.445 40.302 1.00 16.25 213 HIS A C 1
ATOM 1268 O O . HIS A 1 89 ? 16.125 -33.757 39.644 1.00 19.22 213 HIS A O 1
ATOM 1282 N N . ASP A 1 90 ? 16.540 -35.527 40.969 1.00 17.38 214 ASP A N 1
ATOM 1283 C CA . ASP A 1 90 ? 15.169 -36.068 40.986 1.00 19.34 214 ASP A CA 1
ATOM 1284 C C . ASP A 1 90 ? 14.940 -36.773 42.321 1.00 17.16 214 ASP A C 1
ATOM 1285 O O . ASP A 1 90 ? 14.672 -37.958 42.410 1.00 19.92 214 ASP A O 1
ATOM 1294 N N . THR A 1 91 ? 15.011 -36.004 43.414 1.00 22.23 215 THR A N 1
ATOM 1295 C CA . THR A 1 91 ? 14.861 -36.586 44.741 1.00 24.71 215 THR A CA 1
ATOM 1296 C C . THR A 1 91 ? 13.451 -37.103 44.986 1.00 21.58 215 THR A C 1
ATOM 1297 O O . THR A 1 91 ? 13.278 -38.017 45.799 1.00 31.59 215 THR A O 1
ATOM 1308 N N . GLU A 1 92 ? 12.448 -36.561 44.287 1.00 25.07 216 GLU A N 1
ATOM 1309 C CA . GLU A 1 92 ? 11.081 -37.059 44.389 1.00 30.00 216 GLU A CA 1
ATOM 1310 C C . GLU A 1 92 ? 10.803 -38.247 43.471 1.00 26.57 216 GLU A C 1
ATOM 1311 O O . GLU A 1 92 ? 9.705 -38.806 43.537 1.00 25.93 216 GLU A O 1
ATOM 1323 N N A MET A 1 93 ? 11.761 -38.628 42.621 0.45 20.75 217 MET A N 1
ATOM 1324 N N B MET A 1 93 ? 11.759 -38.645 42.623 0.55 21.22 217 MET A N 1
ATOM 1325 C CA A MET A 1 93 ? 11.640 -39.801 41.750 0.45 19.71 217 MET A CA 1
ATOM 1326 C CA B MET A 1 93 ? 11.624 -39.833 41.768 0.55 18.50 217 MET A CA 1
ATOM 1327 C C A MET A 1 93 ? 10.411 -39.696 40.849 0.45 20.08 217 MET A C 1
ATOM 1328 C C B MET A 1 93 ? 10.411 -39.710 40.839 0.55 20.89 217 MET A C 1
ATOM 1329 O O A MET A 1 93 ? 9.577 -40.604 40.781 0.45 26.76 217 MET A O 1
ATOM 1330 O O B MET A 1 93 ? 9.580 -40.618 40.746 0.55 26.38 217 MET A O 1
ATOM 1357 N N . LYS A 1 94 ? 10.324 -38.584 40.130 1.00 20.52 218 LYS A N 1
ATOM 1358 C CA . LYS A 1 94 ? 9.200 -38.309 39.235 1.00 20.49 218 LYS A CA 1
ATOM 1359 C C . LYS A 1 94 ? 9.535 -38.433 37.745 1.00 17.96 218 LYS A C 1
ATOM 1360 O O . LYS A 1 94 ? 8.620 -38.342 36.927 1.00 19.49 218 LYS A O 1
ATOM 1368 N N . TYR A 1 95 ? 10.796 -38.715 37.382 1.00 14.78 219 TYR A N 1
ATOM 1369 C CA . TYR A 1 95 ? 11.246 -38.649 35.994 1.00 14.10 219 TYR A CA 1
ATOM 1370 C C . TYR A 1 95 ? 11.704 -39.977 35.415 1.00 12.47 219 TYR A C 1
ATOM 1371 O O . TYR A 1 95 ? 12.407 -40.001 34.384 1.00 14.49 219 TYR A O 1
ATOM 1389 N N . TYR A 1 96 ? 11.361 -41.100 36.059 1.00 11.89 220 TYR A N 1
ATOM 1390 C CA . TYR A 1 96 ? 11.351 -42.421 35.417 1.00 11.42 220 TYR A CA 1
ATOM 1391 C C . TYR A 1 96 ? 12.745 -43.051 35.263 1.00 10.86 220 TYR A C 1
ATOM 1392 O O . TYR A 1 96 ? 12.926 -43.949 34.402 1.00 12.84 220 TYR A O 1
ATOM 1410 N N . ILE A 1 97 ? 13.728 -42.651 36.056 1.00 11.09 221 ILE A N 1
ATOM 1411 C CA . ILE A 1 97 ? 15.063 -43.256 36.068 1.00 10.73 221 ILE A CA 1
ATOM 1412 C C . ILE A 1 97 ? 15.188 -44.093 37.345 1.00 9.88 221 ILE A C 1
ATOM 1413 O O . ILE A 1 97 ? 14.790 -43.628 38.429 1.00 10.95 221 ILE A O 1
ATOM 1429 N N . VAL A 1 98 ? 15.729 -45.314 37.246 1.00 9.91 222 VAL A N 1
ATOM 1430 C CA . VAL A 1 98 ? 15.890 -46.163 38.439 1.00 10.20 222 VAL A CA 1
ATOM 1431 C C . VAL A 1 98 ? 16.705 -45.468 39.539 1.00 10.14 222 VAL A C 1
ATOM 1432 O O . VAL A 1 98 ? 17.656 -44.705 39.274 1.00 10.73 222 VAL A O 1
ATOM 1445 N N . HIS A 1 99 ? 16.324 -45.744 40.805 1.00 10.72 223 HIS A N 1
ATOM 1446 C CA . HIS A 1 99 ? 16.956 -45.166 42.001 1.00 10.27 223 HIS A CA 1
ATOM 1447 C C . HIS A 1 99 ? 18.061 -46.079 42.542 1.00 10.00 223 HIS A C 1
ATOM 1448 O O . HIS A 1 99 ? 17.788 -47.194 43.038 1.00 10.66 223 HIS A O 1
ATOM 1462 N N . LEU A 1 100 ? 19.315 -45.585 42.454 1.00 10.29 224 LEU A N 1
ATOM 1463 C CA . LEU A 1 100 ? 20.481 -46.187 43.111 1.00 9.86 224 LEU A CA 1
ATOM 1464 C C . LEU A 1 100 ? 20.531 -45.690 44.563 1.00 10.04 224 LEU A C 1
ATOM 1465 O O . LEU A 1 100 ? 20.717 -44.492 44.819 1.00 12.39 224 LEU A O 1
ATOM 1481 N N . LYS A 1 101 ? 20.348 -46.593 45.520 1.00 9.62 225 LYS A N 1
ATOM 1482 C CA . LYS A 1 101 ? 20.362 -46.238 46.948 1.00 10.30 225 LYS A CA 1
ATOM 1483 C C . LYS A 1 101 ? 21.780 -46.044 47.495 1.00 9.71 225 LYS A C 1
ATOM 1484 O O . LYS A 1 101 ? 22.026 -45.084 48.243 1.00 11.75 225 LYS A O 1
ATOM 1503 N N . ARG A 1 102 ? 22.711 -46.944 47.175 1.00 9.62 226 ARG A N 1
ATOM 1504 C CA . ARG A 1 102 ? 24.101 -46.897 47.646 1.00 10.70 226 ARG A CA 1
ATOM 1505 C C . ARG A 1 102 ? 24.897 -47.956 46.884 1.00 9.53 226 ARG A C 1
ATOM 1506 O O . ARG A 1 102 ? 24.321 -48.750 46.129 1.00 9.45 226 ARG A O 1
ATOM 1527 N N . HIS A 1 103 ? 26.218 -47.970 47.095 1.00 10.02 227 HIS A N 1
ATOM 1528 C CA . HIS A 1 103 ? 27.092 -48.982 46.504 1.00 10.28 227 HIS A CA 1
ATOM 1529 C C . HIS A 1 103 ? 28.206 -49.339 47.485 1.00 10.20 227 HIS A C 1
ATOM 1530 O O . HIS A 1 103 ? 28.477 -48.594 48.442 1.00 12.41 227 HIS A O 1
ATOM 1544 N N . PHE A 1 104 ? 28.857 -50.480 47.251 1.00 11.00 228 PHE A N 1
ATOM 1545 C CA . PHE A 1 104 ? 29.960 -50.944 48.100 1.00 11.66 228 PHE A CA 1
ATOM 1546 C C . PHE A 1 104 ? 30.756 -52.013 47.363 1.00 10.60 228 PHE A C 1
ATOM 1547 O O . PHE A 1 104 ? 30.255 -52.608 46.401 1.00 11.20 228 PHE A O 1
ATOM 1564 N N . MET A 1 105 ? 31.983 -52.271 47.833 1.00 11.48 229 MET A N 1
ATOM 1565 C CA . MET A 1 105 ? 32.798 -53.388 47.351 1.00 12.13 229 MET A CA 1
ATOM 1566 C C . MET A 1 105 ? 32.641 -54.543 48.333 1.00 12.05 229 MET A C 1
ATOM 1567 O O . MET A 1 105 ? 32.786 -54.326 49.536 1.00 15.57 229 MET A O 1
ATOM 1581 N N . PHE A 1 106 ? 32.397 -55.759 47.843 1.00 11.90 230 PHE A N 1
ATOM 1582 C CA . PHE A 1 106 ? 32.219 -56.956 48.687 1.00 12.31 230 PHE A CA 1
ATOM 1583 C C . PHE A 1 106 ? 32.873 -58.164 48.020 1.00 11.25 230 PHE A C 1
ATOM 1584 O O . PHE A 1 106 ? 32.483 -58.529 46.910 1.00 11.26 230 PHE A O 1
ATOM 1601 N N . ARG A 1 107 ? 33.868 -58.769 48.684 1.00 11.97 231 ARG A N 1
ATOM 1602 C CA . ARG A 1 107 ? 34.519 -59.972 48.169 1.00 12.24 231 ARG A CA 1
ATOM 1603 C C . ARG A 1 107 ? 34.954 -59.785 46.716 1.00 11.39 231 ARG A C 1
ATOM 1604 O O . ARG A 1 107 ? 34.827 -60.681 45.882 1.00 12.59 231 ARG A O 1
ATOM 1625 N N . ASN A 1 108 ? 35.538 -58.620 46.433 1.00 12.38 232 ASN A N 1
ATOM 1626 C CA . ASN A 1 108 ? 36.091 -58.280 45.125 1.00 12.44 232 ASN A CA 1
ATOM 1627 C C . ASN A 1 108 ? 35.054 -58.059 44.027 1.00 12.44 232 ASN A C 1
ATOM 1628 O O . ASN A 1 108 ? 35.420 -58.077 42.840 1.00 13.61 232 ASN A O 1
ATOM 1639 N N . HIS A 1 109 ? 33.800 -57.798 44.393 1.00 10.71 233 HIS A N 1
ATOM 1640 C CA . HIS A 1 109 ? 32.750 -57.400 43.459 1.00 9.94 233 HIS A CA 1
ATOM 1641 C C . HIS A 1 109 ? 32.192 -56.031 43.846 1.00 10.00 233 HIS A C 1
ATOM 1642 O O . HIS A 1 109 ? 31.780 -55.817 44.992 1.00 11.20 233 HIS A O 1
ATOM 1657 N N . LEU A 1 110 ? 32.115 -55.111 42.876 1.00 9.50 234 LEU A N 1
ATOM 1658 C CA . LEU A 1 110 ? 31.345 -53.877 43.073 1.00 8.52 234 LEU A CA 1
ATOM 1659 C C . LEU A 1 110 ? 29.854 -54.230 43.074 1.00 8.72 234 LEU A C 1
ATOM 1660 O O . LEU A 1 110 ? 29.367 -54.932 42.164 1.00 9.53 234 LEU A O 1
ATOM 1676 N N . CYS A 1 111 ? 29.115 -53.738 44.072 1.00 8.21 235 CYS A N 1
ATOM 1677 C CA . CYS A 1 111 ? 27.692 -54.038 44.271 1.00 8.61 235 CYS A CA 1
ATOM 1678 C C . CYS A 1 111 ? 26.906 -52.728 44.309 1.00 8.15 235 CYS A C 1
ATOM 1679 O O . CYS A 1 111 ? 27.244 -51.801 45.074 1.00 9.63 235 CYS A O 1
ATOM 1687 N N . LEU A 1 112 ? 25.864 -52.648 43.489 1.00 8.06 236 LEU A N 1
ATOM 1688 C CA . LEU A 1 112 ? 24.984 -51.482 43.359 1.00 8.75 236 LEU A CA 1
ATOM 1689 C C . LEU A 1 112 ? 23.621 -51.863 43.950 1.00 8.20 236 LEU A C 1
ATOM 1690 O O . LEU A 1 112 ? 22.998 -52.821 43.469 1.00 8.95 236 LEU A O 1
ATOM 1706 N N . VAL A 1 113 ? 23.132 -51.133 44.962 1.00 8.90 237 VAL A N 1
ATOM 1707 C CA . VAL A 1 113 ? 21.866 -51.433 45.634 1.00 8.90 237 VAL A CA 1
ATOM 1708 C C . VAL A 1 113 ? 20.798 -50.516 45.056 1.00 8.75 237 VAL A C 1
ATOM 1709 O O . VAL A 1 113 ? 20.908 -49.276 45.170 1.00 9.79 237 VAL A O 1
ATOM 1722 N N . PHE A 1 114 ? 19.741 -51.101 44.488 1.00 9.25 238 PHE A N 1
ATOM 1723 C CA . PHE A 1 114 ? 18.654 -50.398 43.844 1.00 8.90 238 PHE A CA 1
ATOM 1724 C C . PHE A 1 114 ? 17.336 -50.685 44.559 1.00 8.87 238 PHE A C 1
ATOM 1725 O O . PHE A 1 114 ? 17.132 -51.726 45.236 1.00 10.00 238 PHE A O 1
ATOM 1742 N N . GLU A 1 115 ? 16.352 -49.803 44.330 1.00 10.85 239 GLU A N 1
ATOM 1743 C CA . GLU A 1 115 ? 14.969 -50.199 44.559 1.00 11.80 239 GLU A CA 1
ATOM 1744 C C . GLU A 1 115 ? 14.658 -51.471 43.745 1.00 12.01 239 GLU A C 1
ATOM 1745 O O . GLU A 1 115 ? 15.220 -51.691 42.674 1.00 13.05 239 GLU A O 1
ATOM 1757 N N . MET A 1 116 ? 13.771 -52.334 44.243 1.00 10.92 240 MET A N 1
ATOM 1758 C CA . MET A 1 116 ? 13.396 -53.535 43.452 1.00 11.95 240 MET A CA 1
ATOM 1759 C C . MET A 1 116 ? 12.332 -53.197 42.410 1.00 12.37 240 MET A C 1
ATOM 1760 O O . MET A 1 116 ? 11.454 -52.347 42.648 1.00 18.27 240 MET A O 1
ATOM 1774 N N . LEU A 1 117 ? 12.474 -53.749 41.209 1.00 10.40 241 LEU A N 1
ATOM 1775 C CA . LEU A 1 117 ? 11.522 -53.584 40.112 1.00 9.74 241 LEU A CA 1
ATOM 1776 C C . LEU A 1 117 ? 10.934 -54.945 39.692 1.00 9.01 241 LEU A C 1
ATOM 1777 O O . LEU A 1 117 ? 11.258 -55.980 40.298 1.00 11.21 241 LEU A O 1
ATOM 1793 N N . SER A 1 118 ? 10.045 -54.934 38.707 1.00 9.37 242 SER A N 1
ATOM 1794 C CA . SER A 1 118 ? 9.297 -56.091 38.257 1.00 10.13 242 SER A CA 1
ATOM 1795 C C . SER A 1 118 ? 9.726 -56.460 36.828 1.00 9.62 242 SER A C 1
ATOM 1796 O O . SER A 1 118 ? 10.919 -56.331 36.475 1.00 11.26 242 SER A O 1
ATOM 1804 N N . TYR A 1 119 ? 8.789 -56.912 35.979 1.00 10.48 243 TYR A N 1
ATOM 1805 C CA . TYR A 1 119 ? 9.101 -57.459 34.651 1.00 10.04 243 TYR A CA 1
ATOM 1806 C C . TYR A 1 119 ? 9.588 -56.370 33.686 1.00 8.93 243 TYR A C 1
ATOM 1807 O O . TYR A 1 119 ? 9.179 -55.215 33.807 1.00 10.90 243 TYR A O 1
ATOM 1825 N N . ASN A 1 120 ? 10.416 -56.747 32.696 1.00 9.75 244 ASN A N 1
ATOM 1826 C CA . ASN A 1 120 ? 10.815 -55.801 31.644 1.00 9.26 244 ASN A CA 1
ATOM 1827 C C . ASN A 1 120 ? 9.824 -55.825 30.460 1.00 9.04 244 ASN A C 1
ATOM 1828 O O . ASN A 1 120 ? 8.949 -56.716 30.356 1.00 9.33 244 ASN A O 1
ATOM 1839 N N . LEU A 1 121 ? 9.944 -54.838 29.544 1.00 8.83 245 LEU A N 1
ATOM 1840 C CA . LEU A 1 121 ? 8.963 -54.728 28.466 1.00 8.79 245 LEU A CA 1
ATOM 1841 C C . LEU A 1 121 ? 9.101 -55.818 27.400 1.00 9.06 245 LEU A C 1
ATOM 1842 O O . LEU A 1 121 ? 8.105 -56.131 26.726 1.00 9.80 245 LEU A O 1
ATOM 1858 N N . TYR A 1 122 ? 10.264 -56.451 27.252 1.00 9.73 246 TYR A N 1
ATOM 1859 C CA . TYR A 1 122 ? 10.354 -57.657 26.416 1.00 9.91 246 TYR A CA 1
ATOM 1860 C C . TYR A 1 122 ? 9.579 -58.825 27.038 1.00 10.18 246 TYR A C 1
ATOM 1861 O O . TYR A 1 122 ? 8.834 -59.545 26.337 1.00 10.22 246 TYR A O 1
ATOM 1879 N N . ASP A 1 123 ? 9.695 -59.001 28.362 1.00 10.09 247 ASP A N 1
ATOM 1880 C CA . ASP A 1 123 ? 8.877 -59.982 29.070 1.00 10.32 247 ASP A CA 1
ATOM 1881 C C . ASP A 1 123 ? 7.385 -59.747 28.820 1.00 9.58 247 ASP A C 1
ATOM 1882 O O . ASP A 1 123 ? 6.607 -60.703 28.639 1.00 10.24 247 ASP A O 1
ATOM 1891 N N . LEU A 1 124 ? 6.954 -58.480 28.838 1.00 10.01 248 LEU A N 1
ATOM 1892 C CA . LEU A 1 124 ? 5.549 -58.164 28.552 1.00 10.31 248 LEU A CA 1
ATOM 1893 C C . LEU A 1 124 ? 5.164 -58.573 27.137 1.00 9.28 248 LEU A C 1
ATOM 1894 O O . LEU A 1 124 ? 4.082 -59.138 26.926 1.00 10.90 248 LEU A O 1
ATOM 1910 N N . LEU A 1 125 ? 6.021 -58.295 26.162 1.00 9.54 249 LEU A N 1
ATOM 1911 C CA . LEU A 1 125 ? 5.740 -58.753 24.798 1.00 10.42 249 LEU A CA 1
ATOM 1912 C C . LEU A 1 125 ? 5.611 -60.281 24.709 1.00 10.75 249 LEU A C 1
ATOM 1913 O O . LEU A 1 125 ? 4.687 -60.789 24.056 1.00 10.95 249 LEU A O 1
ATOM 1930 N N A ARG A 1 126 ? 6.530 -61.025 25.346 0.58 10.25 250 ARG A N 1
ATOM 1931 N N B ARG A 1 126 ? 6.516 -61.034 25.362 0.42 10.14 250 ARG A N 1
ATOM 1932 C CA A ARG A 1 126 ? 6.406 -62.478 25.401 0.58 11.17 250 ARG A CA 1
ATOM 1933 C CA B ARG A 1 126 ? 6.385 -62.491 25.381 0.42 10.35 250 ARG A CA 1
ATOM 1934 C C A ARG A 1 126 ? 5.057 -62.879 25.994 0.58 10.14 250 ARG A C 1
ATOM 1935 C C B ARG A 1 126 ? 5.055 -62.899 26.006 0.42 11.30 250 ARG A C 1
ATOM 1936 O O A ARG A 1 126 ? 4.396 -63.811 25.513 0.58 10.71 250 ARG A O 1
ATOM 1937 O O B ARG A 1 126 ? 4.407 -63.852 25.554 0.42 12.53 250 ARG A O 1
ATOM 1978 N N . ASN A 1 127 ? 4.611 -62.171 27.033 1.00 10.38 251 ASN A N 1
ATOM 1979 C CA . ASN A 1 127 ? 3.359 -62.492 27.712 1.00 10.99 251 ASN A CA 1
ATOM 1980 C C . ASN A 1 127 ? 2.126 -62.237 26.845 1.00 10.52 251 ASN A C 1
ATOM 1981 O O . ASN A 1 127 ? 1.084 -62.838 27.106 1.00 12.27 251 ASN A O 1
ATOM 1993 N N . THR A 1 128 ? 2.246 -61.368 25.797 1.00 10.55 252 THR A N 1
ATOM 1994 C CA . THR A 1 128 ? 1.194 -61.189 24.782 1.00 11.30 252 THR A CA 1
ATOM 1995 C C . THR A 1 128 ? 1.280 -62.218 23.678 1.00 11.33 252 THR A C 1
ATOM 1996 O O . THR A 1 128 ? 0.534 -62.107 22.690 1.00 12.42 252 THR A O 1
ATOM 2007 N N . ASN A 1 129 ? 2.139 -63.230 23.802 1.00 11.60 253 ASN A N 1
ATOM 2008 C CA . ASN A 1 129 ? 2.392 -64.175 22.718 1.00 12.70 253 ASN A CA 1
ATOM 2009 C C . ASN A 1 129 ? 2.925 -63.449 21.475 1.00 11.31 253 ASN A C 1
ATOM 2010 O O . ASN A 1 129 ? 2.642 -63.861 20.340 1.00 12.73 253 ASN A O 1
ATOM 2021 N N . PHE A 1 130 ? 3.688 -62.382 21.692 1.00 11.69 254 PHE A N 1
ATOM 2022 C CA . PHE A 1 130 ? 4.294 -61.559 20.633 1.00 12.49 254 PHE A CA 1
ATOM 2023 C C . PHE A 1 130 ? 3.248 -60.988 19.674 1.00 12.54 254 PHE A C 1
ATOM 2024 O O . PHE A 1 130 ? 3.517 -60.773 18.481 1.00 14.83 254 PHE A O 1
ATOM 2041 N N . ARG A 1 131 ? 2.053 -60.678 20.187 1.00 12.16 255 ARG A N 1
ATOM 2042 C CA . ARG A 1 131 ? 0.992 -60.008 19.439 1.00 12.09 255 ARG A CA 1
ATOM 2043 C C . ARG A 1 131 ? 0.837 -58.523 19.748 1.00 12.00 255 ARG A C 1
ATOM 2044 O O . ARG A 1 131 ? 0.068 -57.845 19.026 1.00 12.53 255 ARG A O 1
ATOM 2065 N N . GLY A 1 132 ? 1.538 -58.011 20.762 1.00 11.26 256 GLY A N 1
ATOM 2066 C CA . GLY A 1 132 ? 1.555 -56.599 21.080 1.00 10.89 256 GLY A CA 1
ATOM 2067 C C . GLY A 1 132 ? 0.626 -56.213 22.223 1.00 9.97 256 GLY A C 1
ATOM 2068 O O . GLY A 1 132 ? -0.406 -56.840 22.462 1.00 11.40 256 GLY A O 1
ATOM 2072 N N . VAL A 1 133 ? 0.984 -55.132 22.928 1.00 10.34 257 VAL A N 1
ATOM 2073 C CA . VAL A 1 133 ? 0.101 -54.495 23.900 1.00 10.03 257 VAL A CA 1
ATOM 2074 C C . VAL A 1 133 ? -0.814 -53.489 23.189 1.00 10.73 257 VAL A C 1
ATOM 2075 O O . VAL A 1 133 ? -0.567 -53.107 22.030 1.00 11.61 257 VAL A O 1
ATOM 2088 N N . SER A 1 134 ? -1.881 -53.065 23.874 1.00 10.77 258 SER A N 1
ATOM 2089 C CA . SER A 1 134 ? -2.872 -52.160 23.277 1.00 11.42 258 SER A CA 1
ATOM 2090 C C . SER A 1 134 ? -2.272 -50.793 22.939 1.00 11.56 258 SER A C 1
ATOM 2091 O O . SER A 1 134 ? -1.248 -50.381 23.489 1.00 10.78 258 SER A O 1
ATOM 2099 N N . LEU A 1 135 ? -2.952 -50.065 22.047 1.00 11.14 259 LEU A N 1
ATOM 2100 C CA . LEU A 1 135 ? -2.540 -48.694 21.770 1.00 12.17 259 LEU A CA 1
ATOM 2101 C C . LEU A 1 135 ? -2.589 -47.828 23.037 1.00 10.20 259 LEU A C 1
ATOM 2102 O O . LEU A 1 135 ? -1.727 -46.954 23.227 1.00 11.05 259 LEU A O 1
ATOM 2118 N N . ASN A 1 136 ? -3.588 -48.052 23.919 1.00 11.08 260 ASN A N 1
ATOM 2119 C CA . ASN A 1 136 ? -3.693 -47.275 25.160 1.00 12.06 260 ASN A CA 1
ATOM 2120 C C . ASN A 1 136 ? -2.483 -47.514 26.072 1.00 10.46 260 ASN A C 1
ATOM 2121 O O . ASN A 1 136 ? -1.953 -46.571 26.677 1.00 11.01 260 ASN A O 1
ATOM 2132 N N . LEU A 1 137 ? -2.021 -48.768 26.218 1.00 10.90 261 LEU A N 1
ATOM 2133 C CA . LEU A 1 137 ? -0.853 -49.050 27.061 1.00 10.11 261 LEU A CA 1
ATOM 2134 C C . LEU A 1 137 ? 0.437 -48.533 26.404 1.00 10.08 261 LEU A C 1
ATOM 2135 O O . LEU A 1 137 ? 1.312 -47.981 27.089 1.00 9.53 261 LEU A O 1
ATOM 2151 N N . THR A 1 138 ? 0.532 -48.646 25.056 1.00 9.69 262 THR A N 1
ATOM 2152 C CA . THR A 1 138 ? 1.647 -48.067 24.309 1.00 9.71 262 THR A CA 1
ATOM 2153 C C . THR A 1 138 ? 1.767 -46.565 24.596 1.00 8.61 262 THR A C 1
ATOM 2154 O O . THR A 1 138 ? 2.872 -46.041 24.803 1.00 9.23 262 THR A O 1
ATOM 2165 N N . ARG A 1 139 ? 0.640 -45.847 24.572 1.00 8.85 263 ARG A N 1
ATOM 2166 C CA . ARG A 1 139 ? 0.612 -44.406 24.853 1.00 9.65 263 ARG A CA 1
ATOM 2167 C C . ARG A 1 139 ? 1.138 -44.090 26.261 1.00 9.22 263 ARG A C 1
ATOM 2168 O O . ARG A 1 139 ? 1.920 -43.147 26.445 1.00 9.22 263 ARG A O 1
ATOM 2189 N N . LYS A 1 140 ? 0.720 -44.870 27.271 1.00 9.82 264 LYS A N 1
ATOM 2190 C CA . LYS A 1 140 ? 1.229 -44.683 28.642 1.00 10.24 264 LYS A CA 1
ATOM 2191 C C . LYS A 1 140 ? 2.755 -44.876 28.722 1.00 9.60 264 LYS A C 1
ATOM 2192 O O . LYS A 1 140 ? 3.474 -44.072 29.347 1.00 10.19 264 LYS A O 1
ATOM 2211 N N . PHE A 1 141 ? 3.281 -45.927 28.085 1.00 9.25 265 PHE A N 1
ATOM 2212 C CA . PHE A 1 141 ? 4.732 -46.122 28.067 1.00 9.35 265 PHE A CA 1
ATOM 2213 C C . PHE A 1 141 ? 5.433 -44.979 27.322 1.00 8.82 265 PHE A C 1
ATOM 2214 O O . PHE A 1 141 ? 6.494 -44.484 27.765 1.00 9.02 265 PHE A O 1
ATOM 2231 N N . ALA A 1 142 ? 4.862 -44.545 26.181 1.00 8.80 266 ALA A N 1
ATOM 2232 C CA . ALA A 1 142 ? 5.467 -43.452 25.401 1.00 9.06 266 ALA A CA 1
ATOM 2233 C C . ALA A 1 142 ? 5.556 -42.144 26.191 1.00 7.76 266 ALA A C 1
ATOM 2234 O O . ALA A 1 142 ? 6.563 -41.422 26.109 1.00 8.55 266 ALA A O 1
ATOM 2241 N N . GLN A 1 143 ? 4.497 -41.811 26.945 1.00 8.69 267 GLN A N 1
ATOM 2242 C CA . GLN A 1 143 ? 4.477 -40.538 27.686 1.00 8.34 267 GLN A CA 1
ATOM 2243 C C . GLN A 1 143 ? 5.554 -40.529 28.767 1.00 8.65 267 GLN A C 1
ATOM 2244 O O . GLN A 1 143 ? 6.277 -39.522 28.958 1.00 9.38 267 GLN A O 1
ATOM 2258 N N . GLN A 1 144 ? 5.699 -41.646 29.488 1.00 8.36 268 GLN A N 1
ATOM 2259 C CA . GLN A 1 144 ? 6.724 -41.747 30.522 1.00 8.48 268 GLN A CA 1
ATOM 2260 C C . GLN A 1 144 ? 8.125 -41.715 29.914 1.00 8.10 268 GLN A C 1
ATOM 2261 O O . GLN A 1 144 ? 9.022 -41.021 30.426 1.00 8.63 268 GLN A O 1
ATOM 2275 N N . MET A 1 145 ? 8.350 -42.439 28.815 1.00 8.15 269 MET A N 1
ATOM 2276 C CA . MET A 1 145 ? 9.664 -42.412 28.160 1.00 7.91 269 MET A CA 1
ATOM 2277 C C . MET A 1 145 ? 10.043 -41.017 27.650 1.00 8.08 269 MET A C 1
ATOM 2278 O O . MET A 1 145 ? 11.208 -40.594 27.792 1.00 8.24 269 MET A O 1
ATOM 2292 N N . CYS A 1 146 ? 9.091 -40.275 27.056 1.00 7.89 270 CYS A N 1
ATOM 2293 C CA . CYS A 1 146 ? 9.399 -38.913 26.605 1.00 8.46 270 CYS A CA 1
ATOM 2294 C C . CYS A 1 146 ? 9.740 -37.986 27.787 1.00 8.41 270 CYS A C 1
ATOM 2295 O O . CYS A 1 146 ? 10.587 -37.084 27.647 1.00 8.97 270 CYS A O 1
ATOM 2303 N N . THR A 1 147 ? 9.056 -38.162 28.923 1.00 8.37 271 THR A N 1
ATOM 2304 C CA . THR A 1 147 ? 9.356 -37.383 30.127 1.00 8.58 271 THR A CA 1
ATOM 2305 C C . THR A 1 147 ? 10.771 -37.691 30.644 1.00 8.57 271 THR A C 1
ATOM 2306 O O . THR A 1 147 ? 11.517 -36.772 31.031 1.00 9.05 271 THR A O 1
ATOM 2317 N N . ALA A 1 148 ? 11.172 -38.969 30.622 1.00 8.87 272 ALA A N 1
ATOM 2318 C CA . ALA A 1 148 ? 12.554 -39.350 30.973 1.00 9.16 272 ALA A CA 1
ATOM 2319 C C . ALA A 1 148 ? 13.580 -38.710 30.032 1.00 8.20 272 ALA A C 1
ATOM 2320 O O . ALA A 1 148 ? 14.597 -38.171 30.492 1.00 8.58 272 ALA A O 1
ATOM 2327 N N . LEU A 1 149 ? 13.324 -38.732 28.711 1.00 7.83 273 LEU A N 1
ATOM 2328 C CA . LEU A 1 149 ? 14.244 -38.115 27.756 1.00 8.28 273 LEU A CA 1
ATOM 2329 C C . LEU A 1 149 ? 14.342 -36.593 27.952 1.00 8.20 273 LEU A C 1
ATOM 2330 O O . LEU A 1 149 ? 15.425 -36.008 27.765 1.00 8.86 273 LEU A O 1
ATOM 2346 N N . LEU A 1 150 ? 13.241 -35.931 28.332 1.00 8.18 274 LEU A N 1
ATOM 2347 C CA . LEU A 1 150 ? 13.276 -34.504 28.644 1.00 8.60 274 LEU A CA 1
ATOM 2348 C C . LEU A 1 150 ? 14.215 -34.239 29.825 1.00 9.25 274 LEU A C 1
ATOM 2349 O O . LEU A 1 150 ? 15.022 -33.288 29.808 1.00 9.30 274 LEU A O 1
ATOM 2365 N N . PHE A 1 151 ? 14.136 -35.087 30.862 1.00 9.01 275 PHE A N 1
ATOM 2366 C CA . PHE A 1 151 ? 15.015 -34.950 32.031 1.00 9.08 275 PHE A CA 1
ATOM 2367 C C . PHE A 1 151 ? 16.493 -35.183 31.675 1.00 8.78 275 PHE A C 1
ATOM 2368 O O . PHE A 1 151 ? 17.373 -34.410 32.085 1.00 9.25 275 PHE A O 1
ATOM 2385 N N . LEU A 1 152 ? 16.795 -36.238 30.898 1.00 8.84 276 LEU A N 1
ATOM 2386 C CA . LEU A 1 152 ? 18.184 -36.489 30.475 1.00 8.83 276 LEU A CA 1
ATOM 2387 C C . LEU A 1 152 ? 18.782 -35.328 29.682 1.00 9.22 276 LEU A C 1
ATOM 2388 O O . LEU A 1 152 ? 20.007 -35.118 29.714 1.00 9.71 276 LEU A O 1
ATOM 2404 N N . ALA A 1 153 ? 17.923 -34.561 28.975 1.00 8.88 277 ALA A N 1
ATOM 2405 C CA . ALA A 1 153 ? 18.354 -33.425 28.160 1.00 10.23 277 ALA A CA 1
ATOM 2406 C C . ALA A 1 153 ? 18.558 -32.143 28.970 1.00 10.15 277 ALA A C 1
ATOM 2407 O O . ALA A 1 153 ? 19.083 -31.156 28.417 1.00 11.36 277 ALA A O 1
ATOM 2414 N N . THR A 1 154 ? 18.209 -32.123 30.259 1.00 9.98 278 THR A N 1
ATOM 2415 C CA . THR A 1 154 ? 18.502 -30.930 31.072 1.00 10.48 278 THR A CA 1
ATOM 2416 C C . THR A 1 154 ? 20.016 -30.678 31.081 1.00 10.51 278 THR A C 1
ATOM 2417 O O . THR A 1 154 ? 20.809 -31.636 31.115 1.00 11.05 278 THR A O 1
ATOM 2428 N N . PRO A 1 155 ? 20.467 -29.415 31.010 1.00 11.55 279 PRO A N 1
ATOM 2429 C CA . PRO A 1 155 ? 21.896 -29.183 30.731 1.00 13.17 279 PRO A CA 1
ATOM 2430 C C . PRO A 1 155 ? 22.861 -29.708 31.771 1.00 13.45 279 PRO A C 1
ATOM 2431 O O . PRO A 1 155 ? 23.945 -30.172 31.370 1.00 18.42 279 PRO A O 1
ATOM 2442 N N . GLU A 1 156 ? 22.514 -29.747 33.065 1.00 11.87 280 GLU A N 1
ATOM 2443 C CA . GLU A 1 156 ? 23.432 -30.325 34.042 1.00 13.27 280 GLU A CA 1
ATOM 2444 C C . GLU A 1 156 ? 23.639 -31.826 33.874 1.00 11.62 280 GLU A C 1
ATOM 2445 O O . GLU A 1 156 ? 24.605 -32.371 34.436 1.00 12.78 280 GLU A O 1
ATOM 2457 N N A LEU A 1 157 ? 22.727 -32.498 33.174 0.63 11.81 281 LEU A N 1
ATOM 2458 N N B LEU A 1 157 ? 22.789 -32.489 33.119 0.37 10.18 281 LEU A N 1
ATOM 2459 C CA A LEU A 1 157 ? 22.819 -33.926 32.844 0.63 9.68 281 LEU A CA 1
ATOM 2460 C CA B LEU A 1 157 ? 22.985 -33.897 32.817 0.37 12.48 281 LEU A CA 1
ATOM 2461 C C A LEU A 1 157 ? 23.413 -34.165 31.444 0.63 12.99 281 LEU A C 1
ATOM 2462 C C B LEU A 1 157 ? 23.504 -34.062 31.387 0.37 8.32 281 LEU A C 1
ATOM 2463 O O A LEU A 1 157 ? 24.511 -34.737 31.303 0.63 10.70 281 LEU A O 1
ATOM 2464 O O B LEU A 1 157 ? 24.668 -34.443 31.167 0.37 9.74 281 LEU A O 1
ATOM 2495 N N . SER A 1 158 ? 22.649 -33.775 30.405 1.00 10.03 282 SER A N 1
ATOM 2496 C CA . SER A 1 158 ? 23.025 -33.979 28.992 1.00 10.76 282 SER A CA 1
ATOM 2497 C C . SER A 1 158 ? 23.479 -35.417 28.727 1.00 9.44 282 SER A C 1
ATOM 2498 O O . SER A 1 158 ? 24.488 -35.666 28.044 1.00 11.01 282 SER A O 1
ATOM 2507 N N . ILE A 1 159 ? 22.688 -36.371 29.230 1.00 9.59 283 ILE A N 1
ATOM 2508 C CA . ILE A 1 159 ? 23.027 -37.795 29.178 1.00 8.83 283 ILE A CA 1
ATOM 2509 C C . ILE A 1 159 ? 22.366 -38.466 27.973 1.00 9.22 283 ILE A C 1
ATOM 2510 O O . ILE A 1 159 ? 21.159 -38.270 27.704 1.00 9.64 283 ILE A O 1
ATOM 2526 N N . ILE A 1 160 ? 23.172 -39.230 27.224 1.00 8.94 284 ILE A N 1
ATOM 2527 C CA . ILE A 1 160 ? 22.712 -40.105 26.138 1.00 8.84 284 ILE A CA 1
ATOM 2528 C C . ILE A 1 160 ? 22.753 -41.537 26.679 1.00 8.80 284 ILE A C 1
ATOM 2529 O O . ILE A 1 160 ? 23.819 -42.022 27.081 1.00 9.16 284 ILE A O 1
ATOM 2545 N N . HIS A 1 161 ? 21.593 -42.202 26.768 1.00 8.14 285 HIS A N 1
ATOM 2546 C CA . HIS A 1 161 ? 21.549 -43.565 27.324 1.00 8.50 285 HIS A CA 1
ATOM 2547 C C . HIS A 1 161 ? 22.353 -44.538 26.465 1.00 8.57 285 HIS A C 1
ATOM 2548 O O . HIS A 1 161 ? 23.168 -45.332 26.979 1.00 8.85 285 HIS A O 1
ATOM 2562 N N . CYS A 1 162 ? 22.151 -44.479 25.128 1.00 8.75 286 CYS A N 1
ATOM 2563 C CA . CYS A 1 162 ? 22.911 -45.210 24.111 1.00 9.56 286 CYS A CA 1
ATOM 2564 C C . CYS A 1 162 ? 22.565 -46.692 24.015 1.00 9.23 286 CYS A C 1
ATOM 2565 O O . CYS A 1 162 ? 23.199 -47.363 23.176 1.00 11.60 286 CYS A O 1
ATOM 2573 N N . ASP A 1 163 ? 21.644 -47.229 24.789 1.00 9.27 287 ASP A N 1
ATOM 2574 C CA . ASP A 1 163 ? 21.257 -48.638 24.621 1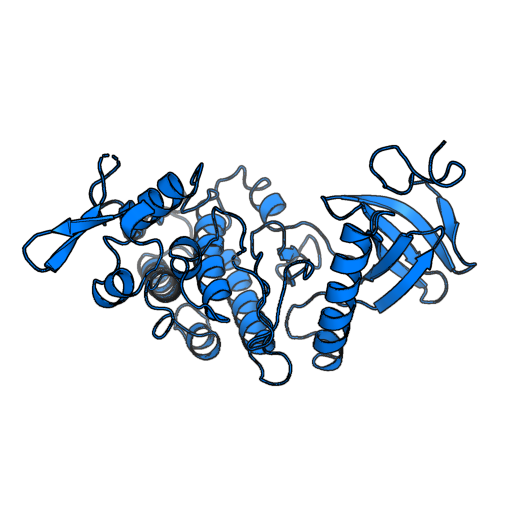.00 10.21 287 ASP A CA 1
ATOM 2575 C C . ASP A 1 163 ? 19.797 -48.867 25.001 1.00 9.06 287 ASP A C 1
ATOM 2576 O O . ASP A 1 163 ? 19.445 -49.873 25.640 1.00 10.57 287 ASP A O 1
ATOM 2585 N N . LEU A 1 164 ? 18.915 -47.988 24.546 1.00 9.12 288 LEU A N 1
ATOM 2586 C CA . LEU A 1 164 ? 17.498 -48.203 24.799 1.00 9.06 288 LEU A CA 1
ATOM 2587 C C . LEU A 1 164 ? 16.968 -49.362 23.937 1.00 9.87 288 LEU A C 1
ATOM 2588 O O . LEU A 1 164 ? 17.259 -49.467 22.730 1.00 11.10 288 LEU A O 1
ATOM 2604 N N . LYS A 1 165 ? 16.148 -50.205 24.564 1.00 8.92 289 LYS A N 1
ATOM 2605 C CA . LYS A 1 165 ? 15.508 -51.378 23.969 1.00 9.39 289 LYS A CA 1
ATOM 2606 C C . LYS A 1 165 ? 14.467 -51.873 24.974 1.00 8.86 289 LYS A C 1
ATOM 2607 O O . LYS A 1 165 ? 14.528 -51.502 26.159 1.00 9.16 289 LYS A O 1
ATOM 2626 N N . PRO A 1 166 ? 13.528 -52.752 24.552 1.00 9.34 290 PRO A N 1
ATOM 2627 C CA . PRO A 1 166 ? 12.469 -53.169 25.503 1.00 9.76 290 PRO A CA 1
ATOM 2628 C C . PRO A 1 166 ? 12.999 -53.755 26.822 1.00 9.85 290 PRO A C 1
ATOM 2629 O O . PRO A 1 166 ? 12.417 -53.522 27.895 1.00 10.42 290 PRO A O 1
ATOM 2640 N N . GLU A 1 167 ? 14.053 -54.542 26.746 1.00 10.08 291 GLU A N 1
ATOM 2641 C CA . GLU A 1 167 ? 14.595 -55.204 27.936 1.00 11.36 291 GLU A CA 1
ATOM 2642 C C . GLU A 1 167 ? 15.137 -54.229 28.989 1.00 9.93 291 GLU A C 1
ATOM 2643 O O . GLU A 1 167 ? 15.306 -54.634 30.156 1.00 10.80 291 GLU A O 1
ATOM 2655 N N . ASN A 1 168 ? 15.474 -52.986 28.619 1.00 8.75 292 ASN A N 1
ATOM 2656 C CA . ASN A 1 168 ? 16.022 -51.983 29.550 1.00 8.82 292 ASN A CA 1
ATOM 2657 C C . ASN A 1 168 ? 14.972 -51.031 30.109 1.00 8.40 292 ASN A C 1
ATOM 2658 O O . ASN A 1 168 ? 15.336 -50.003 30.729 1.00 9.19 292 ASN A O 1
ATOM 2669 N N . ILE A 1 169 ? 13.687 -51.341 29.913 1.00 8.33 293 ILE A N 1
ATOM 2670 C CA . ILE A 1 169 ? 12.573 -50.588 30.490 1.00 8.59 293 ILE A CA 1
ATOM 2671 C C . ILE A 1 169 ? 11.797 -51.568 31.367 1.00 8.27 293 ILE A C 1
ATOM 2672 O O . ILE A 1 169 ? 11.351 -52.619 30.860 1.00 9.02 293 ILE A O 1
ATOM 2688 N N . LEU A 1 170 ? 11.664 -51.283 32.673 1.00 8.59 294 LEU A N 1
ATOM 2689 C CA . LEU A 1 170 ? 11.056 -52.203 33.643 1.00 8.98 294 LEU A CA 1
ATOM 2690 C C . LEU A 1 170 ? 9.805 -51.615 34.292 1.00 8.81 294 LEU A C 1
ATOM 2691 O O . LEU A 1 170 ? 9.760 -50.425 34.636 1.00 9.76 294 LEU A O 1
ATOM 2707 N N . LEU A 1 171 ? 8.784 -52.449 34.496 1.00 9.58 295 LEU A N 1
ATOM 2708 C CA . LEU A 1 171 ? 7.673 -52.078 35.368 1.00 10.00 295 LEU A CA 1
ATOM 2709 C C . LEU A 1 171 ? 8.136 -51.904 36.807 1.00 10.49 295 LEU A C 1
ATOM 2710 O O . LEU A 1 171 ? 8.938 -52.703 37.315 1.00 11.43 295 LEU A O 1
ATOM 2726 N N . CYS A 1 172 ? 7.541 -50.929 37.513 1.00 11.58 296 CYS A N 1
ATOM 2727 C CA . CYS A 1 172 ? 7.716 -50.800 38.961 1.00 12.98 296 CYS A CA 1
ATOM 2728 C C . CYS A 1 172 ? 6.982 -51.897 39.728 1.00 13.07 296 CYS A C 1
ATOM 2729 O O . CYS A 1 172 ? 7.489 -52.409 40.754 1.00 16.08 296 CYS A O 1
ATOM 2737 N N . ASN A 1 173 ? 5.789 -52.264 39.255 1.00 12.52 297 ASN A N 1
ATOM 2738 C CA . ASN A 1 173 ? 4.921 -53.203 39.936 1.00 14.28 297 ASN A CA 1
ATOM 2739 C C . ASN A 1 173 ? 4.200 -54.027 38.886 1.00 13.98 297 ASN A C 1
ATOM 2740 O O . ASN A 1 173 ? 3.771 -53.477 37.860 1.00 15.89 297 ASN A O 1
ATOM 2751 N N . PRO A 1 174 ? 3.990 -55.324 39.142 1.00 15.40 298 PRO A N 1
ATOM 2752 C CA . PRO A 1 174 ? 3.437 -56.194 38.095 1.00 16.93 298 PRO A CA 1
ATOM 2753 C C . PRO A 1 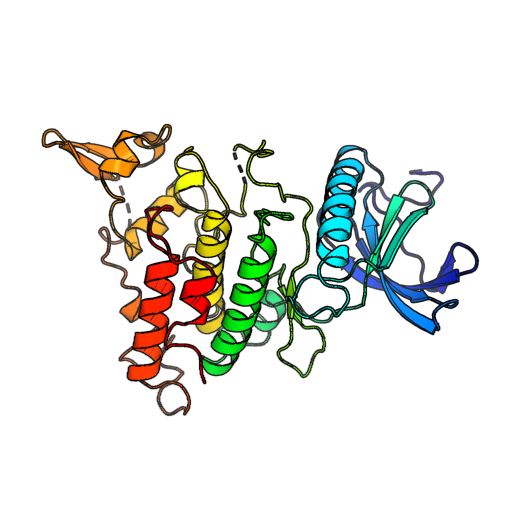174 ? 2.024 -55.813 37.634 1.00 17.05 298 PRO A C 1
ATOM 2754 O O . PRO A 1 174 ? 1.649 -56.123 36.497 1.00 22.27 298 PRO A O 1
ATOM 2765 N N . LYS A 1 175 ? 1.234 -55.129 38.443 1.00 16.89 299 LYS A N 1
ATOM 2766 C CA . LYS A 1 175 ? -0.155 -54.843 38.074 1.00 21.39 299 LYS A CA 1
ATOM 2767 C C . LYS A 1 175 ? -0.391 -53.430 37.533 1.00 20.54 299 LYS A C 1
ATOM 2768 O O . LYS A 1 175 ? -1.554 -53.042 37.356 1.00 22.82 299 LYS A O 1
ATOM 2772 N N . ARG A 1 176 ? 0.658 -52.657 37.257 1.00 17.67 300 ARG A N 1
ATOM 2773 C CA . ARG A 1 176 ? 0.498 -51.247 36.927 1.00 15.06 300 ARG A CA 1
ATOM 2774 C C . ARG A 1 176 ? 1.418 -50.892 35.759 1.00 13.80 300 ARG A C 1
ATOM 2775 O O . ARG A 1 176 ? 2.334 -51.649 35.403 1.00 15.75 300 ARG A O 1
ATOM 2785 N N . SER A 1 177 ? 1.169 -49.722 35.152 1.00 12.86 301 SER A N 1
ATOM 2786 C CA . SER A 1 177 ? 1.885 -49.264 33.956 1.00 13.02 301 SER A CA 1
ATOM 2787 C C . SER A 1 177 ? 3.109 -48.381 34.245 1.00 10.51 301 SER A C 1
ATOM 2788 O O . SER A 1 177 ? 3.816 -48.022 33.291 1.00 11.81 301 SER A O 1
ATOM 2796 N N . ALA A 1 178 ? 3.382 -48.013 35.493 1.00 10.79 302 ALA A N 1
ATOM 2797 C CA . ALA A 1 178 ? 4.541 -47.161 35.804 1.00 10.90 302 ALA A CA 1
ATOM 2798 C C . ALA A 1 178 ? 5.850 -47.886 35.476 1.00 9.92 302 ALA A C 1
ATOM 2799 O O . ALA A 1 178 ? 5.994 -49.097 35.774 1.00 11.12 302 ALA A O 1
ATOM 2806 N N . ILE A 1 179 ? 6.824 -47.160 34.883 1.00 10.00 303 ILE A N 1
ATOM 2807 C CA . ILE A 1 179 ? 8.121 -47.722 34.479 1.00 9.56 303 ILE A CA 1
ATOM 2808 C C . ILE A 1 179 ? 9.321 -46.978 35.079 1.00 10.21 303 ILE A C 1
ATOM 2809 O O . ILE A 1 179 ? 9.217 -45.838 35.568 1.00 12.37 303 ILE A O 1
ATOM 2825 N N . LYS A 1 180 ? 10.490 -47.639 34.999 1.00 9.21 304 LYS A N 1
ATOM 2826 C CA . LYS A 1 180 ? 11.804 -47.021 35.207 1.00 10.28 304 LYS A CA 1
ATOM 2827 C C . LYS A 1 180 ? 12.762 -47.524 34.112 1.00 9.22 304 LYS A C 1
ATOM 2828 O O . LYS A 1 180 ? 12.715 -48.711 33.728 1.00 10.59 304 LYS A O 1
ATOM 2847 N N . ILE A 1 181 ? 13.687 -46.657 33.654 1.00 8.95 305 ILE A N 1
ATOM 2848 C CA . ILE A 1 181 ? 14.780 -47.034 32.753 1.00 8.22 305 ILE A CA 1
ATOM 2849 C C . ILE A 1 181 ? 15.989 -47.489 33.566 1.00 8.12 305 ILE A C 1
ATOM 2850 O O . ILE A 1 181 ? 16.339 -46.871 34.596 1.00 9.10 305 ILE A O 1
ATOM 2866 N N . VAL A 1 182 ? 16.641 -48.578 33.100 1.00 7.98 306 VAL A N 1
ATOM 2867 C CA . VAL A 1 182 ? 17.845 -49.135 33.713 1.00 7.95 306 VAL A CA 1
ATOM 2868 C C . VAL A 1 182 ? 18.985 -49.217 32.695 1.00 7.71 306 VAL A C 1
ATOM 2869 O O . VAL A 1 182 ? 18.786 -49.104 31.467 1.00 8.43 306 VAL A O 1
ATOM 2882 N N . ASP A 1 183 ? 20.194 -49.509 33.236 1.00 8.37 307 ASP A N 1
ATOM 2883 C CA . ASP A 1 183 ? 21.423 -49.878 32.537 1.00 9.39 307 ASP A CA 1
ATOM 2884 C C . ASP A 1 183 ? 22.096 -48.713 31.809 1.00 9.29 307 ASP A C 1
ATOM 2885 O O . ASP A 1 183 ? 21.901 -48.527 30.594 1.00 10.90 307 ASP A O 1
ATOM 2894 N N . PHE A 1 184 ? 22.904 -47.952 32.553 1.00 9.76 308 PHE A N 1
ATOM 2895 C CA . PHE A 1 184 ? 23.660 -46.806 32.050 1.00 9.58 308 PHE A CA 1
ATOM 2896 C C . PHE A 1 184 ? 25.136 -47.152 31.843 1.00 10.65 308 PHE A C 1
ATOM 2897 O O . PHE A 1 184 ? 25.988 -46.269 31.729 1.00 11.53 308 PHE A O 1
ATOM 2914 N N . GLY A 1 185 ? 25.427 -48.446 31.716 1.00 12.07 309 GLY A N 1
ATOM 2915 C CA . GLY A 1 185 ? 26.801 -48.892 31.534 1.00 13.81 309 GLY A CA 1
ATOM 2916 C C . GLY A 1 185 ? 27.457 -48.406 30.255 1.00 13.14 309 GLY A C 1
ATOM 2917 O O . GLY A 1 185 ? 28.696 -48.220 30.229 1.00 14.50 309 GLY A O 1
ATOM 2921 N N . SER A 1 186 ? 26.665 -48.215 29.182 1.00 12.17 310 SER A N 1
ATOM 2922 C CA . SER A 1 186 ? 27.182 -47.778 27.893 1.00 12.93 310 SER A CA 1
ATOM 2923 C C . SER A 1 186 ? 26.854 -46.320 27.594 1.00 11.15 310 SER A C 1
ATOM 2924 O O . SER A 1 186 ? 27.037 -45.866 26.456 1.00 12.11 310 SER A O 1
ATOM 2932 N N . SER A 1 187 ? 26.430 -45.548 28.600 1.00 9.98 311 SER A N 1
ATOM 2933 C CA . SER A 1 187 ? 25.988 -44.182 28.419 1.00 9.23 311 SER A CA 1
ATOM 2934 C C . SER A 1 187 ? 27.168 -43.199 28.367 1.00 10.88 311 SER A C 1
ATOM 2935 O O . SER A 1 187 ? 28.296 -43.514 28.779 1.00 11.19 311 SER A O 1
ATOM 2943 N N . CYS A 1 188 ? 26.869 -41.969 27.945 1.00 10.77 312 CYS A N 1
ATOM 2944 C CA . CYS A 1 188 ? 27.856 -40.902 27.870 1.00 12.43 312 CYS A CA 1
ATOM 2945 C C . CYS A 1 188 ? 27.150 -39.553 27.988 1.00 11.94 312 CYS A C 1
ATOM 2946 O O . CYS A 1 188 ? 25.915 -39.484 28.034 1.00 12.55 312 CYS A O 1
ATOM 2954 N N . GLN A 1 189 ? 27.937 -38.484 28.007 1.00 13.95 313 GLN A N 1
ATOM 2955 C CA . GLN A 1 189 ? 27.406 -37.122 28.098 1.00 13.71 313 GLN A CA 1
ATOM 2956 C C . GLN A 1 189 ? 27.797 -36.336 26.865 1.00 14.79 313 GLN A C 1
ATOM 2957 O O . GLN A 1 189 ? 28.858 -36.568 26.272 1.00 17.74 313 GLN A O 1
ATOM 2971 N N . LEU A 1 190 ? 26.921 -35.401 26.464 1.00 13.98 314 LEU A N 1
ATOM 2972 C CA . LEU A 1 190 ? 27.188 -34.561 25.309 1.00 15.51 314 LEU A CA 1
ATOM 2973 C C . LEU A 1 190 ? 28.533 -33.855 25.514 1.00 18.23 314 LEU A C 1
ATOM 2974 O O . LEU A 1 190 ? 28.870 -33.423 26.615 1.00 20.11 314 LEU A O 1
ATOM 2990 N N . GLY A 1 191 ? 29.352 -33.782 24.478 1.00 29.27 315 GLY A N 1
ATOM 2991 C CA . GLY A 1 191 ? 30.634 -33.107 24.671 1.00 47.81 315 GLY A CA 1
ATOM 2992 C C . GLY A 1 191 ? 31.656 -33.838 25.531 1.00 53.58 315 GLY A C 1
ATOM 2993 O O . GLY A 1 191 ? 32.800 -33.369 25.629 1.00 50.49 315 GLY A O 1
ATOM 2997 N N . GLN A 1 192 ? 31.283 -34.936 26.196 1.00 38.95 316 GLN A N 1
ATOM 2998 C CA . GLN A 1 192 ? 32.225 -35.932 26.704 1.00 40.25 316 GLN A CA 1
ATOM 2999 C C . GLN A 1 192 ? 31.993 -37.261 25.993 1.00 38.11 316 GLN A C 1
ATOM 3000 O O . GLN A 1 192 ? 32.059 -38.338 26.590 1.00 42.74 316 GLN A O 1
ATOM 3004 N N . ARG A 1 193 ? 31.684 -37.190 24.702 1.00 55.90 317 ARG A N 1
ATOM 3005 C CA . ARG A 1 193 ? 31.378 -38.372 23.916 1.00 60.28 317 ARG A CA 1
ATOM 3006 C C . ARG A 1 193 ? 32.663 -38.981 23.367 1.00 60.90 317 ARG A C 1
ATOM 3007 O O . ARG A 1 193 ? 33.537 -38.271 22.859 1.00 61.16 317 ARG A O 1
ATOM 3011 N N . ILE A 1 194 ? 32.754 -40.307 23.452 1.00 29.54 318 ILE A N 1
ATOM 3012 C CA . ILE A 1 194 ? 33.991 -41.039 23.172 1.00 18.20 318 ILE A CA 1
ATOM 3013 C C . ILE A 1 194 ? 33.766 -42.177 22.161 1.00 20.10 318 ILE A C 1
ATOM 3014 O O . ILE A 1 194 ? 34.645 -42.503 21.370 1.00 27.42 318 ILE A O 1
ATOM 3030 N N . TYR A 1 195 ? 32.569 -42.762 22.157 1.00 17.92 319 TYR A N 1
ATOM 3031 C CA . TYR A 1 195 ? 32.248 -44.011 21.462 1.00 18.63 319 TYR A CA 1
ATOM 3032 C C . TYR A 1 195 ? 31.880 -43.757 20.004 1.00 20.41 319 TYR A C 1
ATOM 3033 O O . TYR A 1 195 ? 31.061 -42.878 19.714 1.00 30.07 319 TYR A O 1
ATOM 3051 N N . GLN A 1 196 ? 32.478 -44.520 19.096 1.00 17.40 320 GLN A N 1
ATOM 3052 C CA . GLN A 1 196 ? 32.141 -44.576 17.667 1.00 20.04 320 GLN A CA 1
ATOM 3053 C C . GLN A 1 196 ? 31.127 -45.705 17.418 1.00 16.06 320 GLN A C 1
ATOM 3054 O O . GLN A 1 196 ? 30.221 -45.599 16.543 1.00 20.81 320 GLN A O 1
ATOM 3091 N N . ILE A 1 198 ? 28.155 -47.897 18.992 1.00 11.45 322 ILE A N 1
ATOM 3092 C CA . ILE A 1 198 ? 27.158 -47.809 20.048 1.00 9.49 322 ILE A CA 1
ATOM 3093 C C . ILE A 1 198 ? 25.796 -48.226 19.508 1.00 9.81 322 ILE A C 1
ATOM 3094 O O . ILE A 1 198 ? 25.544 -48.210 18.287 1.00 9.95 322 ILE A O 1
ATOM 3110 N N . GLN A 1 199 ? 24.902 -48.488 20.465 1.00 9.02 323 GLN A N 1
ATOM 3111 C CA . GLN A 1 199 ? 23.480 -48.858 20.295 1.00 9.82 323 GLN A CA 1
ATOM 3112 C C . GLN A 1 199 ? 23.301 -50.306 19.855 1.00 9.85 323 GLN A C 1
ATOM 3113 O O . GLN A 1 199 ? 24.049 -50.781 19.010 1.00 14.44 323 GLN A O 1
ATOM 3127 N N A SER A 1 200 ? 22.347 -51.048 20.402 0.56 9.25 324 SER A N 1
ATOM 3128 N N B SER A 1 200 ? 22.288 -50.986 20.384 0.44 10.87 324 SER A N 1
ATOM 3129 C CA A SER A 1 200 ? 22.086 -52.398 19.909 0.56 10.16 324 SER A CA 1
ATOM 3130 C CA B SER A 1 200 ? 21.912 -52.329 19.947 0.44 10.20 324 SER A CA 1
ATOM 3131 C C A SER A 1 200 ? 21.476 -52.288 18.518 0.56 8.46 324 SER A C 1
ATOM 3132 C C B SER A 1 200 ? 21.413 -52.268 18.498 0.44 12.87 324 SER A C 1
ATOM 3133 O O A SER A 1 200 ? 20.705 -51.356 18.224 0.56 9.47 324 SER A O 1
ATOM 3134 O O B SER A 1 200 ? 20.669 -51.349 18.128 0.44 11.20 324 SER A O 1
ATOM 3149 N N . ARG A 1 201 ? 21.836 -53.230 17.658 1.00 10.23 325 ARG A N 1
ATOM 3150 C CA . ARG A 1 201 ? 21.655 -53.070 16.204 1.00 11.16 325 ARG A CA 1
ATOM 3151 C C . ARG A 1 201 ? 20.226 -52.705 15.786 1.00 9.79 325 ARG A C 1
ATOM 3152 O O . ARG A 1 201 ? 20.032 -51.813 14.943 1.00 9.61 325 ARG A O 1
ATOM 3174 N N . PHE A 1 202 ? 19.197 -53.404 16.308 1.00 9.72 326 PHE A N 1
ATOM 3175 C CA . PHE A 1 202 ? 17.838 -53.148 15.816 1.00 9.68 326 PHE A CA 1
ATOM 3176 C C . PHE A 1 202 ? 17.386 -51.706 16.097 1.00 8.97 326 PHE A C 1
ATOM 3177 O O . PHE A 1 202 ? 16.471 -51.188 15.432 1.00 9.49 326 PHE A O 1
ATOM 3194 N N . TYR A 1 203 ? 17.982 -51.076 17.125 1.00 9.12 327 TYR A N 1
ATOM 3195 C CA . TYR A 1 203 ? 17.591 -49.766 17.641 1.00 9.25 327 TYR A CA 1
ATOM 3196 C C . TYR A 1 203 ? 18.613 -48.679 17.288 1.00 8.72 327 TYR A C 1
ATOM 3197 O O . TYR A 1 203 ? 18.524 -47.541 17.812 1.00 10.00 327 TYR A O 1
ATOM 3215 N N . ARG A 1 204 ? 19.574 -48.985 16.406 1.00 8.82 328 ARG A N 1
ATOM 3216 C CA . ARG A 1 204 ? 20.678 -48.084 16.089 1.00 9.06 328 ARG A CA 1
ATOM 3217 C C . ARG A 1 204 ? 20.282 -47.024 15.057 1.00 9.40 328 ARG A C 1
ATOM 3218 O O . ARG A 1 204 ? 19.680 -47.334 14.012 1.00 10.20 328 ARG A O 1
ATOM 3239 N N . SER A 1 205 ? 20.623 -45.762 15.344 1.00 9.76 329 SER A N 1
ATOM 3240 C CA . SER A 1 205 ? 20.238 -44.620 14.506 1.00 9.78 329 SER A CA 1
ATOM 3241 C C . SER A 1 205 ? 21.035 -44.551 13.198 1.00 9.54 329 SER A C 1
ATOM 3242 O O . SER A 1 205 ? 22.160 -45.073 13.091 1.00 10.13 329 SER A O 1
ATOM 3250 N N . PRO A 1 206 ? 20.458 -43.895 12.167 1.00 9.63 330 PRO A N 1
ATOM 3251 C CA . PRO A 1 206 ? 21.200 -43.737 10.901 1.00 11.13 330 PRO A CA 1
ATOM 3252 C C . PRO A 1 206 ? 22.516 -42.984 11.044 1.00 10.75 330 PRO A C 1
ATOM 3253 O O . PRO A 1 206 ? 23.500 -43.351 10.373 1.00 11.73 330 PRO A O 1
ATOM 3264 N N . GLU A 1 207 ? 22.601 -41.965 11.916 1.00 10.73 331 GLU A N 1
ATOM 3265 C CA . GLU A 1 207 ? 23.853 -41.221 12.057 1.00 11.47 331 GLU A CA 1
ATOM 3266 C C . GLU A 1 207 ? 24.972 -42.124 12.588 1.00 11.72 331 GLU A C 1
ATOM 3267 O O . GLU A 1 207 ? 26.128 -42.016 12.148 1.00 12.32 331 GLU A O 1
ATOM 3279 N N . VAL A 1 208 ? 24.645 -43.060 13.491 1.00 10.44 332 VAL A N 1
ATOM 3280 C CA . VAL A 1 208 ? 25.661 -43.995 13.986 1.00 11.06 332 VAL A CA 1
ATOM 3281 C C . VAL A 1 208 ? 26.053 -45.003 12.901 1.00 10.44 332 VAL A C 1
ATOM 3282 O O . VAL A 1 208 ? 27.243 -45.259 12.677 1.00 12.71 332 VAL A O 1
ATOM 3295 N N . LEU A 1 209 ? 25.065 -45.584 12.202 1.00 10.53 333 LEU A N 1
ATOM 3296 C CA . LEU A 1 209 ? 25.367 -46.485 11.073 1.00 11.55 333 LEU A CA 1
ATOM 3297 C C . LEU A 1 209 ? 26.272 -45.821 10.034 1.00 11.71 333 LEU A C 1
ATOM 3298 O O . LEU A 1 209 ? 27.138 -46.480 9.429 1.00 13.63 333 LEU A O 1
ATOM 3314 N N . LEU A 1 210 ? 26.085 -44.514 9.799 1.00 12.55 334 LEU A N 1
ATOM 3315 C CA . LEU A 1 210 ? 26.813 -43.765 8.773 1.00 12.99 334 LEU A CA 1
ATOM 3316 C C . LEU A 1 210 ? 28.142 -43.175 9.253 1.00 12.84 334 LEU A C 1
ATOM 3317 O O . LEU A 1 210 ? 28.869 -42.566 8.449 1.00 15.25 334 LEU A O 1
ATOM 3333 N N . GLY A 1 211 ? 28.499 -43.352 10.521 1.00 13.48 335 GLY A N 1
ATOM 3334 C CA . GLY A 1 211 ? 29.751 -42.832 11.067 1.00 13.85 335 GLY A CA 1
ATOM 3335 C C . GLY A 1 211 ? 29.786 -41.327 11.256 1.00 15.36 335 GLY A C 1
ATOM 3336 O O . GLY A 1 211 ? 30.878 -40.730 11.241 1.00 16.55 335 GLY A O 1
ATOM 3340 N N . MET A 1 212 ? 28.636 -40.694 11.455 1.00 13.94 336 MET A N 1
ATOM 3341 C CA . MET A 1 212 ? 28.505 -39.249 11.557 1.00 14.96 336 MET A CA 1
ATOM 3342 C C . MET A 1 212 ? 28.453 -38.802 13.012 1.00 15.22 336 MET A C 1
ATOM 3343 O O . MET A 1 212 ? 28.214 -39.608 13.922 1.00 15.59 336 MET A O 1
ATOM 3357 N N . PRO A 1 213 ? 28.625 -37.498 13.266 1.00 15.54 337 PRO A N 1
ATOM 3358 C CA . PRO A 1 213 ? 28.444 -36.980 14.633 1.00 15.49 337 PRO A CA 1
ATOM 3359 C C . PRO A 1 213 ? 27.049 -37.279 15.175 1.00 13.87 337 PRO A C 1
ATOM 3360 O O . PRO A 1 213 ? 26.074 -37.361 14.428 1.00 15.65 337 PRO A O 1
ATOM 3371 N N . TYR A 1 214 ? 26.954 -37.458 16.502 1.00 13.06 338 TYR A N 1
ATOM 3372 C CA . TYR A 1 214 ? 25.677 -37.783 17.144 1.00 12.10 338 TYR A CA 1
ATOM 3373 C C . TYR A 1 214 ? 25.472 -37.019 18.448 1.00 10.96 338 TYR A C 1
ATOM 3374 O O . TYR A 1 214 ? 26.404 -36.473 19.024 1.00 12.51 338 TYR A O 1
ATOM 3392 N N . ASP A 1 215 ? 24.227 -36.997 18.909 1.00 10.14 339 ASP A N 1
ATOM 3393 C CA . ASP A 1 215 ? 23.810 -36.272 20.119 1.00 9.52 339 ASP A CA 1
ATOM 3394 C C . ASP A 1 215 ? 22.625 -37.005 20.764 1.00 9.32 339 ASP A C 1
ATOM 3395 O O . ASP A 1 215 ? 22.404 -38.196 20.524 1.00 9.98 339 ASP A O 1
ATOM 3404 N N . LEU A 1 216 ? 21.858 -36.319 21.634 1.00 9.75 340 LEU A N 1
ATOM 3405 C CA . LEU A 1 216 ? 20.774 -37.004 22.353 1.00 9.39 340 LEU A CA 1
ATOM 3406 C C . LEU A 1 216 ? 19.673 -37.511 21.418 1.00 8.94 340 LEU A C 1
ATOM 3407 O O . LEU A 1 216 ? 18.867 -38.371 21.822 1.00 9.51 340 LEU A O 1
ATOM 3423 N N . ALA A 1 217 ? 19.596 -37.007 20.177 1.00 9.51 341 ALA A N 1
ATOM 3424 C CA . ALA A 1 217 ? 18.584 -37.477 19.240 1.00 9.47 341 ALA A CA 1
ATOM 3425 C C . ALA A 1 217 ? 18.687 -38.978 18.924 1.00 7.94 341 ALA A C 1
ATOM 3426 O O . ALA A 1 217 ? 17.686 -39.555 18.474 1.00 8.88 341 ALA A O 1
ATOM 3433 N N . ILE A 1 218 ? 19.840 -39.631 19.160 1.00 8.47 342 ILE A N 1
ATOM 3434 C CA . ILE A 1 218 ? 19.926 -41.073 18.890 1.00 8.16 342 ILE A CA 1
ATOM 3435 C C . ILE A 1 218 ? 18.954 -41.844 19.769 1.00 7.87 342 ILE A C 1
ATOM 3436 O O . ILE A 1 218 ? 18.478 -42.919 19.379 1.00 8.37 342 ILE A O 1
ATOM 3452 N N . ASP A 1 219 ? 18.687 -41.362 20.997 1.00 8.21 343 ASP A N 1
ATOM 3453 C CA . ASP A 1 219 ? 17.772 -42.050 21.911 1.00 8.02 343 ASP A CA 1
ATOM 3454 C C . ASP A 1 219 ? 16.304 -41.910 21.442 1.00 7.35 343 ASP A C 1
ATOM 3455 O O . ASP A 1 219 ? 15.490 -42.824 21.660 1.00 8.20 343 ASP A O 1
ATOM 3464 N N . MET A 1 220 ? 15.957 -40.789 20.796 1.00 7.89 344 MET A N 1
ATOM 3465 C CA . MET A 1 220 ? 14.620 -40.610 20.240 1.00 7.88 344 MET A CA 1
ATOM 3466 C C . MET A 1 220 ? 14.377 -41.575 19.077 1.00 7.77 344 MET A C 1
ATOM 3467 O O . MET A 1 220 ? 13.274 -42.124 18.933 1.00 8.50 344 MET 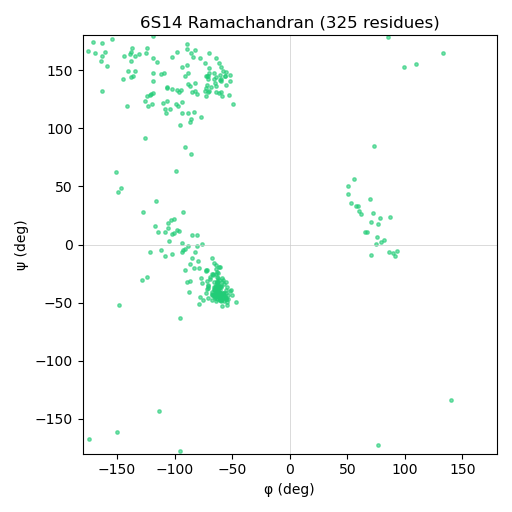A O 1
ATOM 3481 N N . TRP A 1 221 ? 15.381 -41.780 18.217 1.00 7.60 345 TRP A N 1
ATOM 3482 C CA . TRP A 1 221 ? 15.286 -42.816 17.165 1.00 8.22 345 TRP A CA 1
ATOM 3483 C C . TRP A 1 221 ? 14.962 -44.182 17.787 1.00 7.80 345 TRP A C 1
ATOM 3484 O O . TRP A 1 221 ? 14.009 -44.873 17.367 1.00 8.29 345 TRP A O 1
ATOM 3505 N N . SER A 1 222 ? 15.758 -44.585 18.793 1.00 7.42 346 SER A N 1
ATOM 3506 C CA . SER A 1 222 ? 15.496 -45.873 19.444 1.00 8.35 346 SER A CA 1
ATOM 3507 C C . SER A 1 222 ? 14.070 -45.947 20.008 1.00 7.75 346 SER A C 1
ATOM 3508 O O . SER A 1 222 ? 13.391 -46.985 19.869 1.00 7.73 346 SER A O 1
ATOM 3516 N N . LEU A 1 223 ? 13.595 -44.857 20.621 1.00 7.67 347 LEU A N 1
ATOM 3517 C CA . LEU A 1 223 ? 12.241 -44.840 21.175 1.00 7.79 347 LEU A CA 1
ATOM 3518 C C . LEU A 1 223 ? 11.178 -45.070 20.101 1.00 7.87 347 LEU A C 1
ATOM 3519 O O . LEU A 1 223 ? 10.209 -45.820 20.303 1.00 8.26 347 LEU A O 1
ATOM 3535 N N . GLY A 1 224 ? 11.311 -44.447 18.932 1.00 7.79 348 GLY A N 1
ATOM 3536 C CA . GLY A 1 224 ? 10.318 -44.680 17.890 1.00 8.19 348 GLY A CA 1
ATOM 3537 C C . GLY A 1 224 ? 10.266 -46.148 17.476 1.00 7.84 348 GLY A C 1
ATOM 3538 O O . GLY A 1 224 ? 9.183 -46.737 17.285 1.00 8.85 348 GLY A O 1
ATOM 3542 N N . CYS A 1 225 ? 11.444 -46.787 17.342 1.00 7.40 349 CYS A N 1
ATOM 3543 C CA . CYS A 1 225 ? 11.511 -48.225 17.028 1.00 8.15 349 CYS A CA 1
ATOM 3544 C C . CYS A 1 225 ? 10.843 -49.076 18.122 1.00 8.41 349 CYS A C 1
ATOM 3545 O O . CYS A 1 225 ? 10.088 -50.032 17.824 1.00 8.61 349 CYS A O 1
ATOM 3553 N N . ILE A 1 226 ? 11.121 -48.744 19.394 1.00 8.08 350 ILE A N 1
ATOM 3554 C CA . ILE A 1 226 ? 10.566 -49.473 20.521 1.00 8.17 350 ILE A CA 1
ATOM 3555 C C . ILE A 1 226 ? 9.045 -49.395 20.544 1.00 7.93 350 ILE A C 1
ATOM 3556 O O . ILE A 1 226 ? 8.364 -50.399 20.803 1.00 8.82 350 ILE A O 1
ATOM 3572 N N . LEU A 1 227 ? 8.487 -48.206 20.337 1.00 8.56 351 LEU A N 1
ATOM 3573 C CA . LEU A 1 227 ? 7.026 -48.024 20.453 1.00 8.80 351 LEU A CA 1
ATOM 3574 C C . LEU A 1 227 ? 6.245 -48.790 19.372 1.00 8.55 351 LEU A C 1
ATOM 3575 O O . LEU A 1 227 ? 5.186 -49.377 19.658 1.00 8.99 351 LEU A O 1
ATOM 3591 N N . VAL A 1 228 ? 6.766 -48.826 18.131 1.00 8.49 352 VAL A N 1
ATOM 3592 C CA . VAL A 1 228 ? 6.122 -49.660 17.105 1.00 8.76 352 VAL A CA 1
ATOM 3593 C C . VAL A 1 228 ? 6.134 -51.133 17.535 1.00 8.58 352 VAL A C 1
ATOM 3594 O O . VAL A 1 228 ? 5.110 -51.821 17.462 1.00 9.52 352 VAL A O 1
ATOM 3607 N N . GLU A 1 229 ? 7.284 -51.630 17.984 1.00 8.82 353 GLU A N 1
ATOM 3608 C CA . GLU A 1 229 ? 7.407 -53.021 18.431 1.00 8.78 353 GLU A CA 1
ATOM 3609 C C . GLU A 1 229 ? 6.494 -53.325 19.614 1.00 8.64 353 GLU A C 1
ATOM 3610 O O . GLU A 1 229 ? 5.940 -54.436 19.701 1.00 9.95 353 GLU A O 1
ATOM 3622 N N . MET A 1 230 ? 6.314 -52.378 20.558 1.00 9.07 354 MET A N 1
ATOM 3623 C CA . MET A 1 230 ? 5.412 -52.663 21.683 1.00 9.51 354 MET A CA 1
ATOM 3624 C C . MET A 1 230 ? 3.994 -52.949 21.198 1.00 9.27 354 MET A C 1
ATOM 3625 O O . MET A 1 230 ? 3.276 -53.739 21.825 1.00 10.47 354 MET A O 1
ATOM 3639 N N . HIS A 1 231 ? 3.535 -52.265 20.134 1.00 9.24 355 HIS A N 1
ATOM 3640 C CA . HIS A 1 231 ? 2.172 -52.462 19.620 1.00 9.96 355 HIS A CA 1
ATOM 3641 C C . HIS A 1 231 ? 2.038 -53.604 18.612 1.00 9.34 355 HIS A C 1
ATOM 3642 O O . HIS A 1 231 ? 0.978 -54.242 18.577 1.00 11.04 355 HIS A O 1
ATOM 3656 N N . THR A 1 232 ? 3.066 -53.895 17.806 1.00 9.92 356 THR A N 1
ATOM 3657 C CA . THR A 1 232 ? 2.969 -54.994 16.829 1.00 10.19 356 THR A CA 1
ATOM 3658 C C . THR A 1 232 ? 3.447 -56.329 17.395 1.00 11.41 356 THR A C 1
ATOM 3659 O O . THR A 1 232 ? 3.067 -57.394 16.873 1.00 13.40 356 THR A O 1
ATOM 3670 N N . GLY A 1 233 ? 4.274 -56.298 18.432 1.00 11.34 357 GLY A N 1
ATOM 3671 C CA . GLY A 1 233 ? 4.898 -57.499 18.979 1.00 12.95 357 GLY A CA 1
ATOM 3672 C C . GLY A 1 233 ? 6.247 -57.902 18.391 1.00 12.68 357 GLY A C 1
ATOM 3673 O O . GLY A 1 233 ? 6.899 -58.817 18.950 1.00 14.76 357 GLY A O 1
ATOM 3677 N N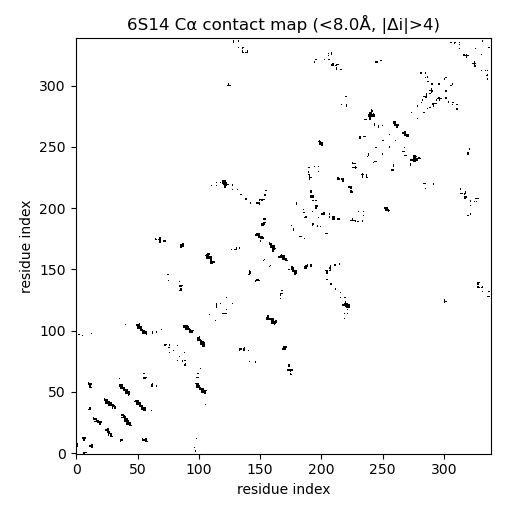 . GLU A 1 234 ? 6.723 -57.244 17.329 1.00 12.52 358 GLU A N 1
ATOM 3678 C CA . GLU A 1 234 ? 7.933 -57.646 16.615 1.00 14.82 358 GLU A CA 1
ATOM 3679 C C . GLU A 1 234 ? 8.828 -56.446 16.323 1.00 12.08 358 GLU A C 1
ATOM 3680 O O . GLU A 1 234 ? 8.320 -55.327 16.131 1.00 11.31 358 GLU A O 1
ATOM 3692 N N . PRO A 1 235 ? 10.160 -56.627 16.275 1.00 12.38 359 PRO A N 1
ATOM 3693 C CA . PRO A 1 235 ? 11.017 -55.464 15.972 1.00 12.34 359 PRO A CA 1
ATOM 3694 C C . PRO A 1 235 ? 10.689 -54.860 14.609 1.00 11.22 359 PRO A C 1
ATOM 3695 O O . PRO A 1 235 ? 10.408 -55.569 13.639 1.00 12.59 359 PRO A O 1
ATOM 3706 N N . LEU A 1 236 ? 10.760 -53.527 14.538 1.00 10.60 360 LEU A N 1
ATOM 3707 C CA . LEU A 1 236 ? 10.478 -52.806 13.288 1.00 10.25 360 LEU A CA 1
ATOM 3708 C C . LEU A 1 236 ? 11.546 -53.098 12.225 1.00 9.83 360 LEU A C 1
ATOM 3709 O O . LEU A 1 236 ? 11.215 -53.380 11.056 1.00 10.88 360 LEU A O 1
ATOM 3725 N N . PHE A 1 237 ? 12.820 -53.002 12.626 1.00 9.84 361 PHE A N 1
ATOM 3726 C CA . PHE A 1 237 ? 13.989 -53.130 11.740 1.00 10.20 361 PHE A CA 1
ATOM 3727 C C . PHE A 1 237 ? 14.917 -54.212 12.328 1.00 10.33 361 PHE A C 1
ATOM 3728 O O . PHE A 1 237 ? 15.825 -53.937 13.123 1.00 11.12 361 PHE A O 1
ATOM 3745 N N . SER A 1 238 ? 14.731 -55.475 11.905 1.00 12.53 362 SER A N 1
ATOM 3746 C CA . SER A 1 238 ? 15.450 -56.620 12.503 1.00 12.97 362 SER A CA 1
ATOM 3747 C C . SER A 1 238 ? 16.666 -57.065 11.677 1.00 13.30 362 SER A C 1
ATOM 3748 O O . SER A 1 238 ? 16.756 -58.208 11.217 1.00 15.62 362 SER A O 1
ATOM 3756 N N . GLY A 1 239 ? 17.651 -56.182 11.538 1.00 12.71 363 GLY A N 1
ATOM 3757 C CA . GLY A 1 239 ? 18.803 -56.492 10.708 1.00 13.87 363 GLY A CA 1
ATOM 3758 C C . GLY A 1 239 ? 19.729 -57.532 11.316 1.00 13.87 363 GLY A C 1
ATOM 3759 O O . GLY A 1 239 ? 19.958 -57.558 12.523 1.00 15.91 363 GLY A O 1
ATOM 3763 N N . ALA A 1 240 ? 20.316 -58.366 10.446 1.00 15.25 364 ALA A N 1
ATOM 3764 C CA . ALA A 1 240 ? 21.286 -59.389 10.856 1.00 16.62 364 ALA A CA 1
ATOM 3765 C C . ALA A 1 240 ? 22.729 -58.878 10.928 1.00 16.91 364 ALA A C 1
ATOM 3766 O O . ALA A 1 240 ? 23.588 -59.566 11.512 1.00 18.13 364 ALA A O 1
ATOM 3773 N N . ASN A 1 241 ? 23.017 -57.735 10.309 1.00 15.70 365 ASN A N 1
ATOM 3774 C CA . ASN A 1 241 ? 24.333 -57.094 10.224 1.00 14.45 365 ASN A CA 1
ATOM 3775 C C . ASN A 1 241 ? 24.033 -55.648 9.804 1.00 13.60 365 ASN A C 1
ATOM 3776 O O . ASN A 1 241 ? 22.872 -55.298 9.531 1.00 13.40 365 ASN A O 1
ATOM 3787 N N . GLU A 1 242 ? 25.052 -54.782 9.774 1.00 13.98 366 GLU A N 1
ATOM 3788 C CA . GLU A 1 242 ? 24.798 -53.369 9.494 1.00 14.63 366 GLU A CA 1
ATOM 3789 C C . GLU A 1 242 ? 24.224 -53.125 8.100 1.00 13.89 366 GLU A C 1
ATOM 3790 O O . GLU A 1 242 ? 23.365 -52.238 7.931 1.00 13.99 366 GLU A O 1
ATOM 3802 N N . VAL A 1 243 ? 24.678 -53.868 7.088 1.00 15.19 367 VAL A N 1
ATOM 3803 C CA . VAL A 1 243 ? 24.135 -53.664 5.745 1.00 15.66 367 VAL A CA 1
ATOM 3804 C C . VAL A 1 243 ? 22.652 -54.050 5.697 1.00 14.08 367 VAL A C 1
ATOM 3805 O O . VAL A 1 243 ? 21.818 -53.305 5.148 1.00 14.68 367 VAL A O 1
ATOM 3818 N N . ASP A 1 244 ? 22.287 -55.192 6.295 1.00 14.58 368 ASP A N 1
ATOM 3819 C CA . ASP A 1 244 ? 20.878 -55.603 6.365 1.00 15.50 368 ASP A CA 1
ATOM 3820 C C . ASP A 1 244 ? 20.041 -54.592 7.164 1.00 13.65 368 ASP A C 1
ATOM 3821 O O . ASP A 1 244 ? 18.907 -54.262 6.757 1.00 13.42 368 ASP A O 1
ATOM 3830 N N . GLN A 1 245 ? 20.598 -54.054 8.261 1.00 12.91 369 GLN A N 1
ATOM 3831 C CA . GLN A 1 245 ? 19.916 -53.041 9.080 1.00 12.89 369 GLN A CA 1
ATOM 3832 C C . GLN A 1 245 ? 19.577 -51.798 8.247 1.00 11.42 369 GLN A C 1
ATOM 3833 O O . GLN A 1 245 ? 18.422 -51.329 8.232 1.00 11.27 369 GLN A O 1
ATOM 3847 N N . MET A 1 246 ? 20.577 -51.226 7.556 1.00 11.80 370 MET A N 1
ATOM 3848 C CA . MET A 1 246 ? 20.305 -50.052 6.726 1.00 12.14 370 MET A CA 1
ATOM 3849 C C . MET A 1 246 ? 19.274 -50.361 5.639 1.00 12.35 370 MET A C 1
ATOM 3850 O O . MET A 1 246 ? 18.398 -49.520 5.336 1.00 12.55 370 MET A O 1
ATOM 3864 N N . ASN A 1 247 ? 19.387 -51.524 4.990 1.00 13.32 371 ASN A N 1
ATOM 3865 C CA . ASN A 1 247 ? 18.420 -51.872 3.943 1.00 13.24 371 ASN A CA 1
ATOM 3866 C C . ASN A 1 247 ? 16.994 -51.996 4.497 1.00 12.60 371 ASN A C 1
ATOM 3867 O O . ASN A 1 247 ? 16.021 -51.617 3.821 1.00 13.46 371 ASN A O 1
ATOM 3878 N N . LYS A 1 248 ? 16.829 -52.545 5.702 1.00 12.31 372 LYS A N 1
ATOM 3879 C CA . LYS A 1 248 ? 15.504 -52.630 6.320 1.00 11.97 372 LYS A CA 1
ATOM 3880 C C . LYS A 1 248 ? 14.935 -51.238 6.652 1.00 11.54 372 LYS A C 1
ATOM 3881 O O . LYS A 1 248 ? 13.726 -50.978 6.463 1.00 11.87 372 LYS A O 1
ATOM 3900 N N . ILE A 1 249 ? 15.784 -50.318 7.118 1.00 10.71 373 ILE A N 1
ATOM 3901 C CA . ILE A 1 249 ? 15.346 -48.935 7.342 1.00 10.24 373 ILE A CA 1
ATOM 3902 C C . ILE A 1 249 ? 14.883 -48.292 6.025 1.00 10.65 373 ILE A C 1
ATOM 3903 O O . ILE A 1 249 ? 13.800 -47.663 5.950 1.00 11.42 373 ILE A O 1
ATOM 3919 N N . VAL A 1 250 ? 15.660 -48.469 4.954 1.00 11.21 374 VAL A N 1
ATOM 3920 C CA . VAL A 1 250 ? 15.339 -47.886 3.640 1.00 11.94 374 VAL A CA 1
ATOM 3921 C C . VAL A 1 250 ? 14.019 -48.425 3.066 1.00 12.02 374 VAL A C 1
ATOM 3922 O O . VAL A 1 250 ? 13.272 -47.693 2.400 1.00 12.82 374 VAL A O 1
ATOM 3935 N N . GLU A 1 251 ? 13.723 -49.722 3.265 1.00 12.29 375 GLU A N 1
ATOM 3936 C CA . GLU A 1 251 ? 12.445 -50.269 2.788 1.00 12.82 375 GLU A CA 1
ATOM 3937 C C . GLU A 1 251 ? 11.272 -49.414 3.279 1.00 12.44 375 GLU A C 1
ATOM 3938 O O . GLU A 1 251 ? 10.299 -49.194 2.533 1.00 13.96 375 GLU A O 1
ATOM 3950 N N . VAL A 1 252 ? 11.331 -48.948 4.531 1.00 12.29 376 VAL A N 1
ATOM 3951 C CA . VAL A 1 252 ? 10.224 -48.207 5.151 1.00 12.54 376 VAL A CA 1
ATOM 3952 C C . VAL A 1 252 ? 10.310 -46.709 4.871 1.00 11.63 376 VAL A C 1
ATOM 3953 O O . VAL A 1 252 ? 9.286 -46.061 4.575 1.00 13.98 376 VAL A O 1
ATOM 3966 N N . LEU A 1 253 ? 11.512 -46.120 4.929 1.00 11.68 377 LEU A N 1
ATOM 3967 C CA . LEU A 1 253 ? 11.694 -44.677 4.987 1.00 12.35 377 LEU A CA 1
ATOM 3968 C C . LEU A 1 253 ? 12.321 -44.061 3.736 1.00 14.04 377 LEU A C 1
ATOM 3969 O O . LEU A 1 253 ? 12.390 -42.824 3.641 1.00 14.97 377 LEU A O 1
ATOM 3985 N N . GLY A 1 254 ? 12.728 -44.864 2.746 1.00 13.83 378 GLY A N 1
ATOM 3986 C CA . GLY A 1 254 ? 13.322 -44.323 1.526 1.00 15.23 378 GLY A CA 1
ATOM 3987 C C . GLY A 1 254 ? 14.826 -44.080 1.654 1.00 14.53 378 GLY A C 1
ATOM 3988 O O . GLY A 1 254 ? 15.453 -44.315 2.688 1.00 14.89 378 GLY A O 1
ATOM 3992 N N . ILE A 1 255 ? 15.426 -43.611 0.567 1.00 16.46 379 ILE A N 1
ATOM 3993 C CA . ILE A 1 255 ? 16.856 -43.262 0.565 1.00 18.11 379 ILE A CA 1
ATOM 3994 C C . ILE A 1 255 ? 17.065 -42.035 1.447 1.00 16.89 379 ILE A C 1
ATOM 3995 O O . ILE A 1 255 ? 16.286 -41.076 1.340 1.00 18.29 379 ILE A O 1
ATOM 4011 N N . PRO A 1 256 ? 18.081 -41.997 2.319 1.00 16.05 380 PRO A N 1
ATOM 4012 C CA . PRO A 1 256 ? 18.310 -40.798 3.142 1.00 16.50 380 PRO A CA 1
ATOM 4013 C C . PRO A 1 256 ? 18.606 -39.579 2.286 1.00 19.60 380 PRO A C 1
ATOM 4014 O O . PRO A 1 256 ? 19.088 -39.718 1.149 1.00 20.24 380 PRO A O 1
ATOM 4025 N N . PRO A 1 257 ? 18.366 -38.371 2.815 1.00 18.52 381 PRO A N 1
ATOM 4026 C CA . PRO A 1 257 ? 18.643 -37.141 2.054 1.00 22.40 381 PRO A CA 1
ATOM 4027 C C . PRO A 1 257 ? 20.082 -37.013 1.568 1.00 19.30 381 PRO A C 1
ATOM 4028 O O . PRO A 1 257 ? 21.045 -37.352 2.260 1.00 18.85 381 PRO A O 1
ATOM 4039 N N . ALA A 1 258 ? 20.226 -36.415 0.384 1.00 22.02 382 ALA A N 1
ATOM 4040 C CA . ALA A 1 258 ? 21.552 -36.261 -0.208 1.00 22.01 382 ALA A CA 1
ATOM 4041 C C . ALA A 1 258 ? 22.462 -35.403 0.663 1.00 20.66 382 ALA A C 1
ATOM 4042 O O . ALA A 1 258 ? 23.666 -35.668 0.755 1.00 22.56 382 ALA A O 1
ATOM 4049 N N . HIS A 1 259 ? 21.913 -34.377 1.324 1.00 20.40 383 HIS A N 1
ATOM 4050 C CA . HIS A 1 259 ? 22.775 -33.513 2.127 1.00 26.28 383 HIS A CA 1
ATOM 4051 C C . HIS A 1 259 ? 23.397 -34.275 3.284 1.00 22.84 383 HIS A C 1
ATOM 4052 O O . HIS A 1 259 ? 24.483 -33.906 3.747 1.00 26.96 383 HIS A O 1
ATOM 4066 N N . ILE A 1 260 ? 22.746 -35.348 3.735 1.00 20.07 384 ILE A N 1
ATOM 4067 C CA . ILE A 1 260 ? 23.310 -36.205 4.773 1.00 19.15 384 ILE A CA 1
ATOM 4068 C C . ILE A 1 260 ? 24.359 -37.144 4.188 1.00 18.68 384 ILE A C 1
ATOM 4069 O O . ILE A 1 260 ? 25.492 -37.224 4.677 1.00 19.25 384 ILE A O 1
ATOM 4085 N N . LEU A 1 261 ? 24.010 -37.866 3.119 1.00 18.42 385 LEU A N 1
ATOM 4086 C CA . LEU A 1 261 ? 24.939 -38.847 2.561 1.00 18.72 385 LEU A CA 1
ATOM 4087 C C . LEU A 1 261 ? 26.209 -38.191 2.027 1.00 22.30 385 LEU A C 1
ATOM 4088 O O . LEU A 1 261 ? 27.291 -38.788 2.096 1.00 21.19 385 LEU A O 1
ATOM 4104 N N . ASP A 1 262 ? 26.099 -36.965 1.506 1.00 20.69 386 ASP A N 1
ATOM 4105 C CA . ASP A 1 262 ? 27.268 -36.230 1.025 1.00 22.46 386 ASP A CA 1
ATOM 4106 C C . ASP A 1 262 ? 28.290 -35.969 2.125 1.00 22.93 386 ASP A C 1
ATOM 4107 O O . ASP A 1 262 ? 29.451 -35.685 1.816 1.00 27.25 386 ASP A O 1
ATOM 4116 N N . GLN A 1 263 ? 27.890 -36.045 3.398 1.00 22.46 387 GLN A N 1
ATOM 4117 C CA . GLN A 1 263 ? 28.783 -35.780 4.521 1.00 23.57 387 GLN A CA 1
ATOM 4118 C C . GLN A 1 263 ? 29.043 -37.017 5.378 1.00 24.26 387 GLN A C 1
ATOM 4119 O O . GLN A 1 263 ? 29.594 -36.882 6.477 1.00 29.09 387 GLN A O 1
ATOM 4133 N N . ALA A 1 264 ? 28.649 -38.213 4.921 1.00 21.67 388 ALA A N 1
ATOM 4134 C CA . ALA A 1 264 ? 28.709 -39.416 5.751 1.00 19.61 388 ALA A CA 1
ATOM 4135 C C . ALA A 1 264 ? 29.967 -40.216 5.459 1.00 19.65 388 ALA A C 1
ATOM 4136 O O . ALA A 1 264 ? 30.132 -40.696 4.322 1.00 19.73 388 ALA A O 1
ATOM 4143 N N . PRO A 1 265 ? 30.852 -40.434 6.444 1.00 19.34 389 PRO A N 1
ATOM 4144 C CA . PRO A 1 265 ? 32.055 -41.244 6.182 1.00 19.40 389 PRO A CA 1
ATOM 4145 C C . PRO A 1 265 ? 31.784 -42.666 5.684 1.00 18.90 389 PRO A C 1
ATOM 4146 O O . PRO A 1 265 ? 32.605 -43.202 4.922 1.00 22.56 389 PRO A O 1
ATOM 4157 N N . LYS A 1 266 ? 30.663 -43.287 6.074 1.00 17.29 390 LYS A N 1
ATOM 4158 C CA . LYS A 1 266 ? 30.337 -44.657 5.679 1.00 18.52 390 LYS A CA 1
ATOM 4159 C C . LYS A 1 266 ? 29.237 -44.721 4.618 1.00 17.34 390 LYS A C 1
ATOM 4160 O O . LYS A 1 266 ? 28.616 -45.775 4.439 1.00 19.04 390 LYS A O 1
ATOM 4179 N N . ALA A 1 267 ? 28.963 -43.622 3.910 1.00 19.48 391 ALA A N 1
ATOM 4180 C CA . ALA A 1 267 ? 27.914 -43.661 2.884 1.00 17.61 391 ALA A CA 1
ATOM 4181 C C . ALA A 1 267 ? 28.095 -44.837 1.929 1.00 17.70 391 ALA A C 1
ATOM 4182 O O . ALA A 1 267 ? 27.117 -45.508 1.563 1.00 18.94 391 ALA A O 1
ATOM 4189 N N . ARG A 1 268 ? 29.334 -45.090 1.495 1.00 20.03 392 ARG A N 1
ATOM 4190 C CA . ARG A 1 268 ? 29.590 -46.088 0.460 1.00 20.64 392 ARG A CA 1
ATOM 4191 C C . ARG A 1 268 ? 29.616 -47.521 0.980 1.00 20.40 392 ARG A C 1
ATOM 4192 O O . ARG A 1 268 ? 29.756 -48.445 0.166 1.00 23.26 392 ARG A O 1
ATOM 4205 N N . LYS A 1 269 ? 29.441 -47.736 2.294 1.00 19.86 393 LYS A N 1
ATOM 4206 C CA . LYS A 1 269 ? 29.147 -49.078 2.781 1.00 20.18 393 LYS A CA 1
ATOM 4207 C C . LYS A 1 269 ? 27.773 -49.541 2.301 1.00 20.16 393 LYS A C 1
ATOM 4208 O O . LYS A 1 269 ? 27.540 -50.748 2.169 1.00 21.02 393 LYS A O 1
ATOM 4227 N N . PHE A 1 270 ? 26.860 -48.601 2.029 1.00 18.04 394 PHE A N 1
ATOM 4228 C CA . PHE A 1 270 ? 25.464 -48.936 1.740 1.00 17.18 394 PHE A CA 1
ATOM 4229 C C . PHE A 1 270 ? 24.947 -48.401 0.398 1.00 18.82 394 PHE A C 1
ATOM 4230 O O . PHE A 1 270 ? 24.023 -48.991 -0.178 1.00 19.30 394 PHE A O 1
ATOM 4247 N N . PHE A 1 271 ? 25.505 -47.287 -0.087 1.00 17.94 395 PHE A N 1
ATOM 4248 C CA . PHE A 1 271 ? 24.925 -46.480 -1.173 1.00 18.80 395 PHE A CA 1
ATOM 4249 C C . PHE A 1 271 ? 25.978 -46.172 -2.239 1.00 23.55 395 PHE A C 1
ATOM 4250 O O . PHE A 1 271 ? 27.182 -46.313 -2.009 1.00 21.88 395 PHE A O 1
ATOM 4267 N N . GLU A 1 272 ? 25.506 -45.739 -3.418 1.00 20.85 396 GLU A N 1
ATOM 4268 C CA . GLU A 1 272 ? 26.377 -45.278 -4.488 1.00 25.27 396 GLU A CA 1
ATOM 4269 C C . GLU A 1 272 ? 25.759 -44.026 -5.092 1.00 25.10 396 GLU A C 1
ATOM 4270 O O . GLU A 1 272 ? 24.532 -43.887 -5.167 1.00 25.44 396 GLU A O 1
ATOM 4282 N N . LYS A 1 273 ? 26.622 -43.096 -5.495 1.00 34.27 397 LYS A N 1
ATOM 4283 C CA . LYS A 1 273 ? 26.160 -41.830 -6.037 1.00 43.56 397 LYS A CA 1
ATOM 4284 C C . LYS A 1 273 ? 26.107 -41.927 -7.555 1.00 44.54 397 LYS A C 1
ATOM 4285 O O . LYS A 1 273 ? 27.049 -42.416 -8.182 1.00 42.06 397 LYS A O 1
ATOM 4304 N N . LEU A 1 274 ? 25.003 -41.475 -8.130 1.00 51.27 398 LEU A N 1
ATOM 4305 C CA . LEU A 1 274 ? 24.765 -41.558 -9.565 1.00 59.47 398 LEU A CA 1
ATOM 4306 C C . LEU A 1 274 ? 25.309 -40.318 -10.257 1.00 63.29 398 LEU A C 1
ATOM 4307 O O . LEU A 1 274 ? 25.738 -39.358 -9.612 1.00 59.11 398 LEU A O 1
ATOM 4311 N N . PRO A 1 275 ? 25.305 -40.294 -11.591 1.00 82.04 399 PRO A N 1
ATOM 4312 C CA . PRO A 1 275 ? 25.865 -39.123 -12.287 1.00 80.27 399 PRO A CA 1
ATOM 4313 C C . PRO A 1 275 ? 25.135 -37.824 -11.988 1.00 76.75 399 PRO A C 1
ATOM 4314 O O . PRO A 1 275 ? 25.776 -36.769 -11.920 1.00 79.10 399 PRO A O 1
ATOM 4325 N N . ASP A 1 276 ? 23.817 -37.868 -11.790 1.00 66.15 400 ASP A N 1
ATOM 4326 C CA . ASP A 1 276 ? 23.024 -36.660 -11.585 1.00 62.27 400 ASP A CA 1
ATOM 4327 C C . ASP A 1 276 ? 23.090 -36.122 -10.155 1.00 61.42 400 ASP A C 1
ATOM 4328 O O . ASP A 1 276 ? 22.347 -35.188 -9.830 1.00 59.55 400 ASP A O 1
ATOM 4337 N N . GLY A 1 277 ? 23.958 -36.669 -9.302 1.00 50.22 401 GLY A N 1
ATOM 4338 C CA . GLY A 1 277 ? 24.101 -36.200 -7.939 1.00 52.76 401 GLY A CA 1
ATOM 4339 C C . GLY A 1 277 ? 23.220 -36.905 -6.930 1.00 46.79 401 GLY A C 1
ATOM 4340 O O . GLY A 1 277 ? 23.400 -36.699 -5.720 1.00 45.70 401 GLY A O 1
ATOM 4344 N N . THR A 1 278 ? 22.275 -37.726 -7.383 1.00 42.03 402 THR A N 1
ATOM 4345 C CA . THR A 1 278 ? 21.402 -38.462 -6.484 1.00 34.44 402 THR A CA 1
ATOM 4346 C C . THR A 1 278 ? 22.087 -39.749 -6.027 1.00 34.89 402 THR A C 1
ATOM 4347 O O . THR A 1 278 ? 23.045 -40.229 -6.637 1.00 28.52 402 THR A O 1
ATOM 4358 N N . TRP A 1 279 ? 21.586 -40.302 -4.930 1.00 27.36 403 TRP A N 1
ATOM 4359 C CA . TRP A 1 279 ? 22.127 -41.517 -4.344 1.00 25.35 403 TRP A CA 1
ATOM 4360 C C . TRP A 1 279 ? 21.131 -42.664 -4.480 1.00 21.07 403 TRP A C 1
ATOM 4361 O O . TRP A 1 279 ? 19.917 -42.463 -4.411 1.00 25.78 403 TRP A O 1
ATOM 4382 N N . ASN A 1 280 ? 21.661 -43.878 -4.649 1.00 22.85 404 ASN A N 1
ATOM 4383 C CA . ASN A 1 280 ? 20.852 -45.094 -4.639 1.00 23.18 404 ASN A CA 1
ATOM 4384 C C . ASN A 1 280 ? 21.551 -46.183 -3.824 1.00 22.45 404 ASN A C 1
ATOM 4385 O O . ASN A 1 280 ? 22.729 -46.073 -3.485 1.00 23.87 404 ASN A O 1
ATOM 4396 N N . LEU A 1 281 ? 20.831 -47.266 -3.545 1.00 21.94 405 LEU A N 1
ATOM 4397 C CA . LEU A 1 281 ? 21.433 -48.404 -2.858 1.00 21.29 405 LEU A CA 1
ATOM 4398 C C . LEU A 1 281 ? 22.427 -49.144 -3.743 1.00 22.55 405 LEU A C 1
ATOM 4399 O O . LEU A 1 281 ? 22.261 -49.238 -4.963 1.00 24.54 405 LEU A O 1
ATOM 4415 N N . LYS A 1 282 ? 23.456 -49.696 -3.103 1.00 22.97 406 LYS A N 1
ATOM 4416 C CA . LYS A 1 282 ? 24.280 -50.727 -3.714 1.00 30.96 406 LYS A CA 1
ATOM 4417 C C . LYS A 1 282 ? 23.493 -52.030 -3.822 1.00 34.17 406 LYS A C 1
ATOM 4418 O O . LYS A 1 282 ? 22.684 -52.370 -2.951 1.00 36.86 406 LYS A O 1
ATOM 4431 N N . LYS A 1 283 ? 23.755 -52.771 -4.896 1.00 45.10 407 LYS A N 1
ATOM 4432 C CA . LYS A 1 283 ? 23.051 -54.024 -5.174 1.00 50.63 407 LYS A CA 1
ATOM 4433 C C . LYS A 1 283 ? 23.020 -54.948 -3.964 1.00 50.20 407 LYS A C 1
ATOM 4434 O O . LYS A 1 283 ? 24.017 -55.594 -3.644 1.00 52.70 407 LYS A O 1
ATOM 4438 N N . TYR A 1 291 ? 15.242 -56.924 -1.471 1.00 24.84 415 TYR A N 1
ATOM 4439 C CA . TYR A 1 291 ? 14.459 -56.010 -0.640 1.00 18.24 415 TYR A CA 1
ATOM 4440 C C . TYR A 1 291 ? 13.284 -55.392 -1.414 1.00 19.48 415 TYR A C 1
ATOM 4441 O O . TYR A 1 291 ? 13.319 -55.322 -2.638 1.00 21.81 415 TYR A O 1
ATOM 4458 N N . LYS A 1 292 ? 12.243 -54.965 -0.698 1.00 18.86 416 LYS A N 1
ATOM 4459 C CA . LYS A 1 292 ? 11.186 -54.161 -1.311 1.00 18.43 416 LYS A CA 1
ATOM 4460 C C . LYS A 1 292 ? 11.770 -52.814 -1.742 1.00 16.59 416 LYS A C 1
ATOM 4461 O O . LYS A 1 292 ? 12.709 -52.321 -1.096 1.00 17.71 416 LYS A O 1
ATOM 4480 N N . PRO A 1 293 ? 11.265 -52.214 -2.827 1.00 16.83 417 PRO A N 1
ATOM 4481 C CA . PRO A 1 293 ? 11.861 -50.961 -3.312 1.00 17.30 417 PRO A CA 1
ATOM 4482 C C . PRO A 1 293 ? 11.790 -49.869 -2.264 1.00 15.28 417 PRO A C 1
ATOM 4483 O O . PRO A 1 293 ? 10.928 -49.896 -1.364 1.00 15.74 417 PRO A O 1
ATOM 4494 N N . PRO A 1 294 ? 12.718 -48.903 -2.299 1.00 17.08 418 PRO A N 1
ATOM 4495 C CA . PRO A 1 294 ? 12.823 -47.914 -1.207 1.00 16.09 418 PRO A CA 1
ATOM 4496 C C . PRO A 1 294 ? 11.507 -47.206 -0.894 1.00 16.29 418 PRO A C 1
ATOM 4497 O O . PRO A 1 294 ? 10.823 -46.707 -1.790 1.00 17.51 418 PRO A O 1
ATOM 4508 N N . GLY A 1 295 ? 11.124 -47.193 0.379 1.00 15.60 419 GLY A N 1
ATOM 4509 C CA . GLY A 1 295 ? 9.949 -46.490 0.842 1.00 17.06 419 GLY A CA 1
ATOM 4510 C C . GLY A 1 295 ? 8.621 -47.183 0.596 1.00 16.99 419 GLY A C 1
ATOM 4511 O O . GLY A 1 295 ? 7.578 -46.595 0.926 1.00 19.95 419 GLY A O 1
ATOM 4515 N N . THR A 1 296 ? 8.607 -48.393 0.026 1.00 14.59 420 THR A N 1
ATOM 4516 C CA . THR A 1 296 ? 7.352 -49.065 -0.317 1.00 14.74 420 THR A CA 1
ATOM 4517 C C . THR A 1 296 ? 6.839 -50.005 0.779 1.00 16.36 420 THR A C 1
ATOM 4518 O O . THR A 1 296 ? 5.734 -50.558 0.618 1.00 18.12 420 THR A O 1
ATOM 4529 N N . ARG A 1 297 ? 7.604 -50.244 1.853 1.00 14.76 421 ARG A N 1
ATOM 4530 C CA . ARG A 1 297 ? 7.086 -50.966 3.029 1.00 14.29 421 ARG A CA 1
ATOM 4531 C C . ARG A 1 297 ? 6.509 -49.931 3.998 1.00 13.15 421 ARG A C 1
ATOM 4532 O O . ARG A 1 297 ? 7.177 -49.486 4.921 1.00 14.78 421 ARG A O 1
ATOM 4553 N N . LYS A 1 298 ? 5.254 -49.532 3.774 1.00 14.82 422 LYS A N 1
ATOM 4554 C CA . LYS A 1 298 ? 4.703 -48.363 4.472 1.00 14.92 422 LYS A CA 1
ATOM 4555 C C . LYS A 1 298 ? 4.415 -48.631 5.958 1.00 13.79 422 LYS A C 1
ATOM 4556 O O . LYS A 1 298 ? 3.769 -49.636 6.296 1.00 13.69 422 LYS A O 1
ATOM 4575 N N . LEU A 1 299 ? 4.819 -47.687 6.822 1.00 13.52 423 LEU A N 1
ATOM 4576 C CA . LEU A 1 299 ? 4.432 -47.756 8.233 1.00 13.29 423 LEU A CA 1
ATOM 4577 C C . LEU A 1 299 ? 2.912 -47.760 8.392 1.00 12.98 423 LEU A C 1
ATOM 4578 O O . LEU A 1 299 ? 2.381 -48.419 9.292 1.00 12.98 423 LEU A O 1
ATOM 4594 N N . HIS A 1 300 ? 2.198 -47.074 7.497 1.00 13.36 424 HIS A N 1
ATOM 4595 C CA . HIS A 1 300 ? 0.738 -47.091 7.458 1.00 14.29 424 HIS A CA 1
ATOM 4596 C C . HIS A 1 300 ? 0.193 -48.515 7.453 1.00 13.83 424 HIS A C 1
ATOM 4597 O O . HIS A 1 300 ? -0.871 -48.783 8.030 1.00 16.22 424 HIS A O 1
ATOM 4611 N N . ASN A 1 301 ? 0.848 -49.436 6.730 1.00 14.30 425 ASN A N 1
ATOM 4612 C CA . ASN A 1 301 ? 0.404 -50.828 6.653 1.00 14.38 425 ASN A CA 1
ATOM 4613 C C . ASN A 1 301 ? 0.999 -51.716 7.750 1.00 14.63 425 ASN A C 1
ATOM 4614 O O . ASN A 1 301 ? 0.321 -52.636 8.211 1.00 16.57 425 ASN A O 1
ATOM 4625 N N . ILE A 1 302 ? 2.232 -51.455 8.210 1.00 13.10 426 ILE A N 1
ATOM 4626 C CA . ILE A 1 302 ? 2.786 -52.167 9.368 1.00 13.76 426 ILE A CA 1
ATOM 4627 C C . ILE A 1 302 ? 1.876 -51.989 10.586 1.00 13.36 426 ILE A C 1
ATOM 4628 O O . ILE A 1 302 ? 1.582 -52.950 11.322 1.00 15.48 426 ILE A O 1
ATOM 4644 N N . LEU A 1 303 ? 1.395 -50.767 10.816 1.00 12.98 427 LEU A N 1
ATOM 4645 C CA . LEU A 1 303 ? 0.494 -50.488 11.932 1.00 12.38 427 LEU A CA 1
ATOM 4646 C C . LEU A 1 303 ? -0.951 -50.920 11.662 1.00 13.06 427 LEU A C 1
ATOM 4647 O O . LEU A 1 303 ? -1.751 -51.010 12.609 1.00 14.72 427 LEU A O 1
ATOM 4663 N N . GLY A 1 304 ? -1.339 -51.103 10.404 1.00 13.14 428 GLY A N 1
ATOM 4664 C CA . GLY A 1 304 ? -2.725 -51.441 10.064 1.00 14.06 428 GLY A CA 1
ATOM 4665 C C . GLY A 1 304 ? -3.703 -50.301 10.303 1.00 13.10 428 GLY A C 1
ATOM 4666 O O . GLY A 1 304 ? -4.839 -50.534 10.757 1.00 14.38 428 GLY A O 1
ATOM 4670 N N . VAL A 1 305 ? -3.283 -49.062 9.993 1.00 13.48 429 VAL A N 1
ATOM 4671 C CA . VAL A 1 305 ? -4.078 -47.865 10.294 1.00 13.75 429 VAL A CA 1
ATOM 4672 C C . VAL A 1 305 ? -5.539 -48.033 9.877 1.00 14.08 429 VAL A C 1
ATOM 4673 O O . VAL A 1 305 ? -6.455 -47.696 10.637 1.00 15.64 429 VAL A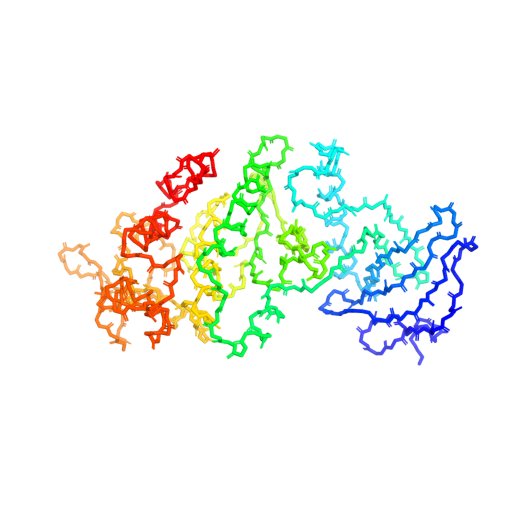 O 1
ATOM 4686 N N . GLU A 1 306 ? -5.781 -48.473 8.637 1.00 14.40 430 GLU A N 1
ATOM 4687 C CA . GLU A 1 306 ? -7.136 -48.557 8.068 1.00 15.58 430 GLU A CA 1
ATOM 4688 C C . GLU A 1 306 ? -7.680 -49.983 7.997 1.00 15.89 430 GLU A C 1
ATOM 4689 O O . GLU A 1 306 ? -8.800 -50.189 7.496 1.00 19.46 430 GLU A O 1
ATOM 4701 N N . THR A 1 307 ? -6.936 -50.970 8.493 1.00 16.47 431 THR A N 1
ATOM 4702 C CA . THR A 1 307 ? -7.239 -52.380 8.292 1.00 17.12 431 THR A CA 1
ATOM 4703 C C . THR A 1 307 ? -7.282 -53.157 9.616 1.00 18.43 431 THR A C 1
ATOM 4704 O O . THR A 1 307 ? -7.018 -54.370 9.643 1.00 19.62 431 THR A O 1
ATOM 4715 N N . GLY A 1 308 ? -7.620 -52.491 10.723 1.00 16.38 432 GLY A N 1
ATOM 4716 C CA . GLY A 1 308 ? -7.817 -53.198 11.984 1.00 17.20 432 GLY A CA 1
ATOM 4717 C C . GLY A 1 308 ? -6.577 -53.418 12.828 1.00 15.84 432 GLY A C 1
ATOM 4718 O O . GLY A 1 308 ? -6.557 -54.364 13.640 1.00 17.09 432 GLY A O 1
ATOM 4722 N N . GLY A 1 309 ? -5.545 -52.602 12.664 1.00 14.31 433 GLY A N 1
ATOM 4723 C CA . GLY A 1 309 ? -4.356 -52.727 13.481 1.00 13.61 433 GLY A CA 1
ATOM 4724 C C . GLY A 1 309 ? -3.454 -53.886 13.060 1.00 13.95 433 GLY A C 1
ATOM 4725 O O . GLY A 1 309 ? -3.717 -54.561 12.046 1.00 15.70 433 GLY A O 1
ATOM 4729 N N . PRO A 1 310 ? -2.411 -54.168 13.843 1.00 14.45 434 PRO A N 1
ATOM 4730 C CA . PRO A 1 310 ? -1.476 -55.259 13.486 1.00 15.92 434 PRO A CA 1
ATOM 4731 C C . PRO A 1 310 ? -2.196 -56.605 13.359 1.00 15.79 434 PRO A C 1
ATOM 4732 O O . PRO A 1 310 ? -2.952 -57.021 14.234 1.00 17.80 434 PRO A O 1
ATOM 4743 N N . GLY A 1 311 ? -1.997 -57.278 12.219 1.00 20.27 435 GLY A N 1
ATOM 4744 C CA . GLY A 1 311 ? -2.666 -58.551 11.933 1.00 22.83 435 GLY A CA 1
ATOM 4745 C C . GLY A 1 311 ? -4.169 -58.474 11.789 1.00 20.37 435 GLY A C 1
ATOM 4746 O O . GLY A 1 311 ? -4.825 -59.518 11.692 1.00 23.34 435 GLY A O 1
ATOM 4750 N N . GLY A 1 312 ? -4.733 -57.266 11.717 1.00 19.66 436 GLY A N 1
ATOM 4751 C CA . GLY A 1 312 ? -6.175 -57.083 11.763 1.00 18.51 436 GLY A CA 1
ATOM 4752 C C . GLY A 1 312 ? -6.820 -57.426 13.091 1.00 18.60 436 GLY A C 1
ATOM 4753 O O . GLY A 1 312 ? -8.050 -57.446 13.186 1.00 22.54 436 GLY A O 1
ATOM 4757 N N . ARG A 1 313 ? -6.021 -57.642 14.152 1.00 19.09 437 ARG A N 1
ATOM 4758 C CA . ARG A 1 313 ? -6.573 -58.200 15.381 1.00 21.54 437 ARG A CA 1
ATOM 4759 C C . ARG A 1 313 ? -7.293 -57.179 16.246 1.00 20.66 437 ARG A C 1
ATOM 4760 O O . ARG A 1 313 ? -8.007 -57.590 17.171 1.00 25.23 437 ARG A O 1
ATOM 4781 N N . ARG A 1 314 ? -7.119 -55.880 15.982 1.00 17.89 438 ARG A N 1
ATOM 4782 C CA . ARG A 1 314 ? -7.764 -54.831 16.757 1.00 19.60 438 ARG A CA 1
ATOM 4783 C C . ARG A 1 314 ? -9.092 -54.381 16.146 1.00 23.63 438 ARG A C 1
ATOM 4784 O O . ARG A 1 314 ? -9.752 -53.500 16.705 1.00 22.19 438 ARG A O 1
ATOM 4805 N N . ALA A 1 315 ? -9.514 -54.980 15.030 1.00 20.94 439 ALA A N 1
ATOM 4806 C CA . ALA A 1 315 ? -10.829 -54.704 14.463 1.00 25.07 439 ALA A CA 1
ATOM 4807 C C . ALA A 1 315 ? -11.907 -55.094 15.466 1.00 24.09 439 ALA A C 1
ATOM 4808 O O . ALA A 1 315 ? -11.886 -56.197 16.022 1.00 29.26 439 ALA A O 1
ATOM 4815 N N . GLY A 1 316 ? -12.844 -54.185 15.704 1.00 37.69 440 GLY A N 1
ATOM 4816 C CA . GLY A 1 316 ? -13.918 -54.437 16.639 1.00 42.76 440 GLY A CA 1
ATOM 4817 C C . GLY A 1 316 ? -13.595 -54.116 18.081 1.00 43.90 440 GLY A C 1
ATOM 4818 O O . GLY A 1 316 ? -14.494 -54.192 18.929 1.00 36.86 440 GLY A O 1
ATOM 4822 N N . GLU A 1 317 ? -12.348 -53.772 18.389 1.00 25.46 441 GLU A N 1
ATOM 4823 C CA . GLU A 1 317 ? -11.963 -53.367 19.733 1.00 26.37 441 GLU A CA 1
ATOM 4824 C C . GLU A 1 317 ? -12.089 -51.862 19.878 1.00 25.14 441 GLU A C 1
ATOM 4825 O O . GLU A 1 317 ? -11.822 -51.102 18.944 1.00 28.15 441 GLU A O 1
ATOM 4837 N N . SER A 1 318 ? -12.487 -51.433 21.070 1.00 22.27 442 SER A N 1
ATOM 4838 C CA . SER A 1 318 ? -12.394 -50.024 21.412 1.00 19.42 442 SER A CA 1
ATOM 4839 C C . SER A 1 318 ? -10.927 -49.622 21.577 1.00 22.33 442 SER A C 1
ATOM 4840 O O . SER A 1 318 ? -10.028 -50.470 21.686 1.00 21.65 442 SER A O 1
ATOM 4848 N N . GLY A 1 319 ? -10.677 -48.312 21.571 1.00 20.20 443 GLY A N 1
ATOM 4849 C CA . GLY A 1 319 ? -9.347 -47.770 21.790 1.00 21.06 443 GLY A CA 1
ATOM 4850 C C . GLY A 1 319 ? -8.382 -47.871 20.621 1.00 15.93 443 GLY A C 1
ATOM 4851 O O . GLY A 1 319 ? -7.161 -47.751 20.840 1.00 17.12 443 GLY A O 1
ATOM 4855 N N . HIS A 1 320 ? -8.891 -48.107 19.398 1.00 15.12 444 HIS A N 1
ATOM 4856 C CA . HIS A 1 320 ? -8.055 -48.380 18.219 1.00 14.14 444 HIS A CA 1
ATOM 4857 C C . HIS A 1 320 ? -8.686 -47.813 16.931 1.00 16.28 444 HIS A C 1
ATOM 4858 O O . HIS A 1 320 ? -8.825 -48.508 15.914 1.00 16.97 444 HIS A O 1
ATOM 4872 N N . THR A 1 321 ? -9.118 -46.543 16.959 1.00 17.93 445 THR A N 1
ATOM 4873 C CA . THR A 1 321 ? -9.762 -45.920 15.798 1.00 17.08 445 THR A CA 1
ATOM 4874 C C . THR A 1 321 ? -8.740 -45.500 14.727 1.00 17.66 445 THR A C 1
ATOM 4875 O O . THR A 1 321 ? -7.551 -45.331 14.987 1.00 16.49 445 THR A O 1
ATOM 4886 N N . VAL A 1 322 ? -9.238 -45.305 13.500 1.00 16.15 446 VAL A N 1
ATOM 4887 C CA . VAL A 1 322 ? -8.404 -44.743 12.424 1.00 17.23 446 VAL A CA 1
ATOM 4888 C C . VAL A 1 322 ? -7.767 -43.422 12.863 1.00 15.56 446 VAL A C 1
ATOM 4889 O O . VAL A 1 322 ? -6.562 -43.202 12.681 1.00 14.63 446 VAL A O 1
ATOM 4902 N N . ALA A 1 323 ? -8.567 -42.521 13.459 1.00 15.52 447 ALA A N 1
ATOM 4903 C CA . ALA A 1 323 ? -8.024 -41.229 13.881 1.00 16.14 447 ALA A CA 1
ATOM 4904 C C . ALA A 1 323 ? -6.896 -41.399 14.904 1.00 14.57 447 ALA A C 1
ATOM 4905 O O . ALA A 1 323 ? -5.886 -40.687 14.845 1.00 14.91 447 ALA A O 1
ATOM 4912 N N . ASP A 1 324 ? -7.067 -42.322 15.872 1.00 15.78 448 ASP A N 1
ATOM 4913 C CA . ASP A 1 324 ? -6.033 -42.611 16.874 1.00 16.01 448 ASP A CA 1
ATOM 4914 C C . ASP A 1 324 ? -4.746 -43.099 16.197 1.00 13.81 448 ASP A C 1
ATOM 4915 O O . ASP A 1 324 ? -3.628 -42.706 16.563 1.00 13.74 448 ASP A O 1
ATOM 4924 N N . TYR A 1 325 ? -4.905 -44.034 15.251 1.00 13.34 449 TYR A N 1
ATOM 4925 C CA . TYR A 1 325 ? -3.766 -44.605 14.546 1.00 11.90 449 TYR A CA 1
ATOM 4926 C C . TYR A 1 325 ? -3.034 -43.563 13.703 1.00 12.83 449 TYR A C 1
ATOM 4927 O O . TYR A 1 325 ? -1.802 -43.605 13.586 1.00 11.87 449 TYR A O 1
ATOM 4945 N N . LEU A 1 326 ? -3.767 -42.619 13.097 1.00 12.34 450 LEU A N 1
ATOM 4946 C CA . LEU A 1 326 ? -3.119 -41.567 12.306 1.00 12.48 450 LEU A CA 1
ATOM 4947 C C . LEU A 1 326 ? -2.264 -40.651 13.190 1.00 11.19 450 LEU A C 1
ATOM 4948 O O . LEU A 1 326 ? -1.182 -40.210 12.770 1.00 12.72 450 LEU A O 1
ATOM 4964 N N . LYS A 1 327 ? -2.711 -40.357 14.423 1.00 11.90 451 LYS A N 1
ATOM 4965 C CA . LYS A 1 327 ? -1.884 -39.558 15.340 1.00 12.03 451 LYS A CA 1
ATOM 4966 C C . LYS A 1 327 ? -0.638 -40.318 15.769 1.00 11.22 451 LYS A C 1
ATOM 4967 O O . LYS A 1 327 ? 0.453 -39.741 15.855 1.00 11.51 451 LYS A O 1
ATOM 4986 N N . PHE A 1 328 ? -0.783 -41.613 16.094 1.00 10.77 452 PHE A N 1
ATOM 4987 C CA . PHE A 1 328 ? 0.369 -42.437 16.454 1.00 10.29 452 PHE A CA 1
ATOM 4988 C C . PHE A 1 328 ? 1.382 -42.486 15.314 1.00 9.55 452 PHE A C 1
ATOM 4989 O O . PHE A 1 328 ? 2.588 -42.274 15.531 1.00 9.81 452 PHE A O 1
ATOM 5006 N N . LYS A 1 329 ? 0.904 -42.757 14.090 1.00 9.71 453 LYS A N 1
ATOM 5007 C CA . LYS A 1 329 ? 1.783 -42.790 12.919 1.00 9.92 453 LYS A CA 1
ATOM 5008 C C . LYS A 1 329 ? 2.545 -41.469 12.750 1.00 10.30 453 LYS A C 1
ATOM 5009 O O . LYS A 1 329 ? 3.757 -41.462 12.471 1.00 10.19 453 LYS A O 1
ATOM 5028 N N . ASP A 1 330 ? 1.837 -40.333 12.894 1.00 9.86 454 ASP A N 1
ATOM 5029 C CA . ASP A 1 330 ? 2.459 -39.020 12.729 1.00 10.20 454 ASP A CA 1
ATOM 5030 C C . ASP A 1 330 ? 3.606 -38.824 13.723 1.00 11.00 454 ASP A C 1
ATOM 5031 O O . ASP A 1 330 ? 4.714 -38.396 13.345 1.00 11.62 454 ASP A O 1
ATOM 5040 N N . LEU A 1 331 ? 3.382 -39.167 14.996 1.00 9.64 455 LEU A N 1
ATOM 5041 C CA . LEU A 1 331 ? 4.423 -39.000 16.008 1.00 9.87 455 LEU A CA 1
ATOM 5042 C C . LEU A 1 331 ? 5.621 -39.913 15.723 1.00 9.64 455 LEU A C 1
ATOM 5043 O O . LEU A 1 331 ? 6.779 -39.477 15.813 1.00 9.53 455 LEU A O 1
ATOM 5059 N N . ILE A 1 332 ? 5.367 -41.197 15.401 1.00 9.27 456 ILE A N 1
ATOM 5060 C CA . ILE A 1 332 ? 6.455 -42.121 15.096 1.00 9.17 456 ILE A CA 1
ATOM 5061 C C . ILE A 1 332 ? 7.306 -41.617 13.931 1.00 9.37 456 ILE A C 1
ATOM 5062 O O . ILE A 1 332 ? 8.545 -41.675 13.994 1.00 9.55 456 ILE A O 1
ATOM 5078 N N . LEU A 1 333 ? 6.666 -41.143 12.844 1.00 9.12 457 LEU A N 1
ATOM 5079 C CA . LEU A 1 333 ? 7.449 -40.664 11.697 1.00 10.03 457 LEU A CA 1
ATOM 5080 C C . LEU A 1 333 ? 8.319 -39.442 12.040 1.00 9.43 457 LEU A C 1
ATOM 5081 O O . LEU A 1 333 ? 9.393 -39.259 11.448 1.00 11.24 457 LEU A O 1
ATOM 5097 N N . ARG A 1 334 ? 7.903 -38.627 13.023 1.00 9.68 458 ARG A N 1
ATOM 5098 C CA . ARG A 1 334 ? 8.746 -37.527 13.513 1.00 9.73 458 ARG A CA 1
ATOM 5099 C C . ARG A 1 334 ? 9.945 -38.037 14.318 1.00 9.31 458 ARG A C 1
ATOM 5100 O O . ARG A 1 334 ? 11.033 -37.436 14.289 1.00 9.83 458 ARG A O 1
ATOM 5121 N N . MET A 1 335 ? 9.752 -39.116 15.086 1.00 8.68 459 MET A N 1
ATOM 5122 C CA . MET A 1 335 ? 10.856 -39.755 15.829 1.00 9.15 459 MET A CA 1
ATOM 5123 C C . MET A 1 335 ? 11.853 -40.439 14.892 1.00 8.19 459 MET A C 1
ATOM 5124 O O . MET A 1 335 ? 13.024 -40.625 15.288 1.00 9.80 459 MET A O 1
ATOM 5138 N N . LEU A 1 336 ? 11.393 -40.881 13.710 1.00 9.13 460 LEU A N 1
ATOM 5139 C CA . LEU A 1 336 ? 12.195 -41.582 12.703 1.00 9.44 460 LEU A CA 1
ATOM 5140 C C . LEU A 1 336 ? 12.645 -40.661 11.544 1.00 10.30 460 LEU A C 1
ATOM 5141 O O . LEU A 1 336 ? 13.037 -41.147 10.469 1.00 11.32 460 LEU A O 1
ATOM 5157 N N . ASP A 1 337 ? 12.675 -39.344 11.768 1.00 10.40 461 ASP A N 1
ATOM 5158 C CA . ASP A 1 337 ? 13.286 -38.413 10.814 1.00 10.85 461 ASP A CA 1
ATOM 5159 C C . ASP A 1 337 ? 14.758 -38.790 10.631 1.00 9.84 461 ASP A C 1
ATOM 5160 O O . ASP A 1 337 ? 15.499 -38.959 11.602 1.00 10.63 461 ASP A O 1
ATOM 5169 N N . TYR A 1 338 ? 15.216 -38.902 9.381 1.00 11.22 462 TYR A N 1
ATOM 5170 C CA . TYR A 1 338 ? 16.648 -39.140 9.116 1.00 11.26 462 TYR A CA 1
ATOM 5171 C C . TYR A 1 338 ? 17.546 -38.014 9.625 1.00 11.77 462 TYR A C 1
ATOM 5172 O O . TYR A 1 338 ? 18.712 -38.282 9.986 1.00 13.41 462 TYR A O 1
ATOM 5190 N N . ASP A 1 339 ? 17.068 -36.770 9.653 1.00 12.43 463 ASP A N 1
ATOM 5191 C CA . ASP A 1 339 ? 17.899 -35.623 10.010 1.00 12.48 463 ASP A CA 1
ATOM 5192 C C . ASP A 1 339 ? 17.862 -35.404 11.518 1.00 11.74 463 ASP A C 1
ATOM 5193 O O . ASP A 1 339 ? 16.797 -35.065 12.062 1.00 12.26 463 ASP A O 1
ATOM 5202 N N . PRO A 1 340 ? 18.974 -35.603 12.243 1.00 12.32 464 PRO A N 1
ATOM 5203 C CA . PRO A 1 340 ? 18.944 -35.428 13.714 1.00 12.17 464 PRO A CA 1
ATOM 5204 C C . PRO A 1 340 ? 18.688 -33.992 14.158 1.00 12.74 464 PRO A C 1
ATOM 5205 O O . PRO A 1 340 ? 18.351 -33.788 15.340 1.00 13.71 464 PRO A O 1
ATOM 5216 N N . LYS A 1 341 ? 18.841 -33.003 13.277 1.00 13.92 465 LYS A N 1
ATOM 5217 C CA . LYS A 1 341 ? 18.538 -31.626 13.641 1.00 14.33 465 LYS A CA 1
ATOM 5218 C C . LYS A 1 341 ? 17.037 -31.341 13.650 1.00 15.41 465 LYS A C 1
ATOM 5219 O O . LYS A 1 341 ? 16.603 -30.424 14.367 1.00 18.85 465 LYS A O 1
ATOM 5238 N N . THR A 1 342 ? 16.232 -32.041 12.835 1.00 12.79 466 THR A N 1
ATOM 5239 C CA . THR A 1 342 ? 14.790 -31.787 12.759 1.00 13.55 466 THR A CA 1
ATOM 5240 C C . THR A 1 342 ? 13.951 -32.893 13.387 1.00 12.02 466 THR A C 1
ATOM 5241 O O . THR A 1 342 ? 12.740 -32.695 13.588 1.00 12.42 466 THR A O 1
ATOM 5252 N N . ARG A 1 343 ? 14.559 -34.028 13.746 1.00 11.17 467 ARG A N 1
ATOM 5253 C CA . ARG A 1 343 ? 13.870 -35.081 14.484 1.00 10.30 467 ARG A CA 1
ATOM 5254 C C . ARG A 1 343 ? 13.195 -34.489 15.727 1.00 9.05 467 ARG A C 1
ATOM 5255 O O . ARG A 1 343 ? 13.769 -33.614 16.394 1.00 10.67 467 ARG A O 1
ATOM 5276 N N . ILE A 1 344 ? 11.983 -34.946 16.064 1.00 9.84 468 ILE A N 1
ATOM 5277 C CA . ILE A 1 344 ? 11.238 -34.337 17.180 1.00 9.23 468 ILE A CA 1
ATOM 5278 C C . ILE A 1 344 ? 12.030 -34.486 18.478 1.00 8.87 468 ILE A C 1
ATOM 5279 O O . ILE A 1 344 ? 12.663 -35.526 18.727 1.00 9.24 468 ILE A O 1
ATOM 5295 N N . GLN A 1 345 ? 11.995 -33.426 19.327 1.00 9.46 469 GLN A N 1
ATOM 5296 C CA . GLN A 1 345 ? 12.681 -33.411 20.610 1.00 9.45 469 GLN A CA 1
ATOM 5297 C C . GLN A 1 345 ? 11.690 -33.664 21.742 1.00 9.05 469 GLN A C 1
ATOM 5298 O O . GLN A 1 345 ? 10.464 -33.492 21.555 1.00 9.34 469 GLN A O 1
ATOM 5312 N N . PRO A 1 346 ? 12.179 -34.072 22.939 1.00 8.83 470 PRO A N 1
ATOM 5313 C CA . PRO A 1 346 ? 11.254 -34.484 24.012 1.00 9.48 470 PRO A CA 1
ATOM 5314 C C . PRO A 1 346 ? 10.169 -33.470 24.368 1.00 9.96 470 PRO A C 1
ATOM 5315 O O . PRO A 1 346 ? 9.002 -33.868 24.544 1.00 9.74 470 PRO A O 1
ATOM 5326 N N . TYR A 1 347 ? 10.515 -32.183 24.466 1.00 9.50 471 TYR A N 1
ATOM 5327 C CA . TYR A 1 347 ? 9.522 -31.160 24.816 1.00 10.29 471 TYR A CA 1
ATOM 5328 C C . TYR A 1 347 ? 8.325 -31.179 23.862 1.00 9.95 471 TYR A C 1
ATOM 5329 O O . TYR A 1 347 ? 7.158 -31.134 24.299 1.00 10.21 471 TYR A O 1
ATOM 5347 N N . TYR A 1 348 ? 8.604 -31.228 22.554 1.00 9.77 472 TYR A N 1
ATOM 5348 C CA . TYR A 1 348 ? 7.565 -31.192 21.532 1.00 9.62 472 TYR A CA 1
ATOM 5349 C C . TYR A 1 348 ? 6.853 -32.535 21.405 1.00 8.88 472 TYR A C 1
ATOM 5350 O O . TYR A 1 348 ? 5.648 -32.568 21.093 1.00 10.06 472 TYR A O 1
ATOM 5368 N N . ALA A 1 349 ? 7.539 -33.651 21.610 1.00 8.91 473 ALA A N 1
ATOM 5369 C CA . ALA A 1 349 ? 6.858 -34.944 21.628 1.00 8.60 473 ALA A CA 1
ATOM 5370 C C . ALA A 1 349 ? 5.762 -34.966 22.692 1.00 9.39 473 ALA A C 1
ATOM 5371 O O . ALA A 1 349 ? 4.637 -35.443 22.443 1.00 9.40 473 ALA A O 1
ATOM 5378 N N . LEU A 1 350 ? 6.048 -34.404 23.883 1.00 9.12 474 LEU A N 1
ATOM 5379 C CA . LEU A 1 350 ? 5.079 -34.382 24.975 1.00 9.32 474 LEU A CA 1
ATOM 5380 C C . LEU A 1 350 ? 3.868 -33.502 24.668 1.00 10.60 474 LEU A C 1
ATOM 5381 O O . LEU A 1 350 ? 2.786 -33.731 25.236 1.00 11.99 474 LEU A O 1
ATOM 5397 N N . GLN A 1 351 ? 4.002 -32.489 23.788 1.00 10.43 475 GLN A N 1
ATOM 5398 C CA . GLN A 1 351 ? 2.877 -31.621 23.412 1.00 10.91 475 GLN A CA 1
ATOM 5399 C C . GLN A 1 351 ? 2.020 -32.195 22.278 1.00 10.91 475 GLN A C 1
ATOM 5400 O O . GLN A 1 351 ? 0.920 -31.674 22.021 1.00 12.28 475 GLN A O 1
ATOM 5414 N N . HIS A 1 352 ? 2.484 -33.252 21.612 1.00 10.55 476 HIS A N 1
ATOM 5415 C CA . HIS A 1 352 ? 1.786 -33.838 20.460 1.00 10.76 476 HIS A CA 1
ATOM 5416 C C . HIS A 1 352 ? 0.396 -34.342 20.837 1.00 10.59 476 HIS A C 1
ATOM 5417 O O . HIS A 1 352 ? 0.157 -34.803 21.968 1.00 12.52 476 HIS A O 1
ATOM 5431 N N . SER A 1 353 ? -0.546 -34.236 19.898 1.00 11.05 477 SER A N 1
ATOM 5432 C CA . SER A 1 353 ? -1.942 -34.610 20.156 1.00 12.82 477 SER A CA 1
ATOM 5433 C C . SER A 1 353 ? -2.169 -36.111 20.379 1.00 12.25 477 SER A C 1
ATOM 5434 O O . SER A 1 353 ? -3.260 -36.472 20.841 1.00 13.09 477 SER A O 1
ATOM 5442 N N . PHE A 1 354 ? -1.187 -36.972 20.092 1.00 11.38 478 PHE A N 1
ATOM 5443 C CA . PHE A 1 354 ? -1.277 -38.374 20.516 1.00 11.36 478 PHE A CA 1
ATOM 5444 C C . PHE A 1 354 ? -1.492 -38.474 22.025 1.00 11.75 478 PHE A C 1
ATOM 5445 O O . PHE A 1 354 ? -2.169 -39.413 22.493 1.00 13.41 478 PHE A O 1
ATOM 5462 N N . PHE A 1 355 ? -0.952 -37.527 22.803 1.00 11.95 479 PHE A N 1
ATOM 5463 C CA . PHE A 1 355 ? -1.067 -37.549 24.261 1.00 13.08 479 PHE A CA 1
ATOM 5464 C C . PHE A 1 355 ? -2.332 -36.820 24.703 1.00 17.42 479 PHE A C 1
ATOM 5465 O O . PHE A 1 355 ? -2.909 -36.004 23.980 1.00 18.18 479 PHE A O 1
ATOM 5482 N N . LYS A 1 356 ? -2.824 -37.208 25.872 1.00 21.39 480 LYS A N 1
ATOM 5483 C CA . LYS A 1 356 ? -4.124 -36.744 26.333 1.00 52.16 480 LYS A CA 1
ATOM 5484 C C . LYS A 1 356 ? -3.967 -35.515 27.216 1.00 43.72 480 LYS A C 1
ATOM 5485 O O . LYS A 1 356 ? -2.924 -35.305 27.841 1.00 37.43 480 LYS A O 1
ATOM 5489 N N . LYS A 1 357 ? -5.009 -34.690 27.244 1.00 24.93 481 LYS A N 1
ATOM 5490 C CA . LYS A 1 357 ? -5.098 -33.658 28.281 1.00 31.00 481 LYS A CA 1
ATOM 5491 C C . LYS A 1 357 ? -5.253 -34.301 29.666 1.00 32.04 481 LYS A C 1
ATOM 5492 O O . LYS A 1 357 ? -5.008 -33.668 30.702 1.00 41.64 481 LYS A O 1
#